Protein AF-A0A8S3JA94-F1 (afdb_monomer_lite)

Organism: NCBI:txid392030

Secondary structure (DSSP, 8-state):
-PPPSEEEE-SS--TTS-EEEEEE-TTSPBP-SSTTS--EESS-TTT-HHHHIIIIIHHHIIIIIS-S-HHHHHHHHHHSPPP---SS--PPPEEETTTEEE-TTS-EEE----EEEEEEEEEPPPPTTTTT-TT---EEEEEEEEEEEPTTSS-EEEEEEEEEE--TT---EEEEE-TTS-EEEEETTEEE-PPTT--EEE-SSEEEEE-SS-TTEEEEEETTS-EEEEE------SSS----EEEE-PPP-

Structure (mmCIF, N/CA/C/O backbone):
data_AF-A0A8S3JA94-F1
#
_entry.id   AF-A0A8S3JA94-F1
#
loop_
_atom_site.group_PDB
_atom_site.id
_atom_site.type_symbol
_atom_site.label_atom_id
_atom_site.label_alt_id
_atom_site.label_comp_id
_atom_site.label_asym_id
_atom_site.label_entity_id
_atom_site.label_seq_id
_atom_site.pdbx_PDB_ins_code
_atom_site.Cartn_x
_atom_site.Cartn_y
_atom_site.Cartn_z
_atom_site.occupancy
_atom_site.B_iso_or_equiv
_atom_site.auth_seq_id
_atom_site.auth_comp_id
_atom_site.auth_asym_id
_atom_site.auth_atom_id
_atom_site.pdbx_PDB_model_num
ATOM 1 N N . GLU A 1 1 ? 5.321 5.104 -31.363 1.00 65.75 1 GLU A N 1
ATOM 2 C CA . GLU A 1 1 ? 4.928 4.400 -30.124 1.00 65.75 1 GLU A CA 1
ATOM 3 C C . GLU A 1 1 ? 3.945 5.283 -29.371 1.00 65.75 1 GLU A C 1
ATOM 5 O O . GLU A 1 1 ? 3.935 6.480 -29.649 1.00 65.75 1 GLU A O 1
ATOM 10 N N . SER A 1 2 ? 3.094 4.725 -28.506 1.00 77.56 2 SER A N 1
ATOM 11 C CA . SER A 1 2 ? 2.223 5.545 -27.652 1.00 77.56 2 SER A CA 1
ATOM 12 C C . SER A 1 2 ? 3.085 6.395 -26.722 1.00 77.56 2 SER A C 1
ATOM 14 O O . SER A 1 2 ? 4.060 5.891 -26.171 1.00 77.56 2 SER A O 1
ATOM 16 N N . SER A 1 3 ? 2.750 7.672 -26.567 1.00 87.12 3 SER A N 1
ATOM 17 C CA . SER A 1 3 ? 3.441 8.571 -25.642 1.00 87.12 3 SER A CA 1
ATOM 18 C C . SER A 1 3 ? 2.750 8.543 -24.285 1.00 87.12 3 SER A C 1
ATOM 20 O O . SER A 1 3 ? 1.531 8.705 -24.218 1.00 87.12 3 SER A O 1
ATOM 22 N N . ALA A 1 4 ? 3.526 8.372 -23.217 1.00 91.75 4 ALA A N 1
ATOM 23 C CA . ALA A 1 4 ? 3.026 8.527 -21.859 1.00 91.75 4 ALA A CA 1
ATOM 24 C C . ALA A 1 4 ? 2.649 9.986 -21.585 1.00 91.75 4 ALA A C 1
ATOM 26 O O . ALA A 1 4 ? 3.397 10.902 -21.934 1.00 91.75 4 ALA A O 1
ATOM 27 N N . VAL A 1 5 ? 1.503 10.188 -20.939 1.00 93.56 5 VAL A N 1
ATOM 28 C CA . VAL A 1 5 ? 1.101 11.485 -20.376 1.00 93.56 5 VAL A CA 1
ATOM 29 C C . VAL A 1 5 ? 1.359 11.508 -18.874 1.00 93.56 5 VAL A C 1
ATOM 31 O O . VAL A 1 5 ? 1.752 12.540 -18.333 1.00 93.56 5 VAL A O 1
ATOM 34 N N . GLU A 1 6 ? 1.181 10.366 -18.213 1.00 91.56 6 GLU A N 1
ATOM 35 C CA . GLU A 1 6 ? 1.350 10.237 -16.773 1.00 91.56 6 GLU A CA 1
ATOM 36 C C . GLU A 1 6 ? 1.984 8.891 -16.424 1.00 91.56 6 GLU A C 1
ATOM 38 O O . GLU A 1 6 ? 1.614 7.857 -16.982 1.00 91.56 6 GLU A O 1
ATOM 43 N N . CYS A 1 7 ? 2.944 8.907 -15.501 1.00 89.44 7 CYS A N 1
ATOM 44 C CA . CYS A 1 7 ? 3.639 7.718 -15.026 1.00 89.44 7 CYS A CA 1
ATOM 45 C C . CYS A 1 7 ? 3.628 7.685 -13.500 1.00 89.44 7 CYS A C 1
ATOM 47 O O . CYS A 1 7 ? 3.802 8.708 -12.835 1.00 89.44 7 CYS A O 1
ATOM 49 N N . TYR A 1 8 ? 3.430 6.490 -12.954 1.00 86.81 8 TYR A N 1
ATOM 50 C CA . TYR A 1 8 ? 3.336 6.251 -11.524 1.00 86.81 8 TYR A CA 1
ATOM 51 C C . TYR A 1 8 ? 4.320 5.175 -11.101 1.00 86.81 8 TYR A C 1
ATOM 53 O O . TYR A 1 8 ? 4.379 4.097 -11.690 1.00 86.81 8 TYR A O 1
ATOM 61 N N . LEU A 1 9 ? 5.041 5.460 -10.023 1.00 84.06 9 LEU A N 1
ATOM 62 C CA . LEU A 1 9 ? 6.008 4.551 -9.428 1.00 84.06 9 LEU A CA 1
ATOM 63 C C . LEU A 1 9 ? 5.336 3.736 -8.323 1.00 84.06 9 LEU A C 1
ATOM 65 O O . LEU A 1 9 ? 4.524 4.245 -7.543 1.00 84.06 9 LEU A O 1
ATOM 69 N N . SER A 1 10 ? 5.697 2.464 -8.226 1.00 78.00 10 SER A N 1
ATOM 70 C CA . SER A 1 10 ? 5.240 1.573 -7.168 1.00 78.00 10 SER A CA 1
ATOM 71 C C . SER A 1 10 ? 5.628 2.128 -5.795 1.00 78.00 10 SER A C 1
ATOM 73 O O . SER A 1 10 ? 6.807 2.391 -5.539 1.00 78.00 10 SER A O 1
ATOM 75 N N . LYS A 1 11 ? 4.657 2.246 -4.882 1.00 70.31 11 LYS A N 1
ATOM 76 C CA . LYS A 1 11 ? 4.926 2.653 -3.493 1.00 70.31 11 LYS A CA 1
ATOM 77 C C . LYS A 1 11 ? 5.713 1.590 -2.715 1.00 70.31 11 LYS A C 1
ATOM 79 O O . LYS A 1 11 ? 6.626 1.922 -1.962 1.00 70.31 11 LYS A O 1
ATOM 84 N N . SER A 1 12 ? 5.372 0.318 -2.905 1.00 65.88 12 SER A N 1
ATOM 85 C CA . SER A 1 12 ? 6.026 -0.839 -2.284 1.00 65.88 12 SER A CA 1
ATOM 86 C C . SER A 1 12 ? 7.030 -1.487 -3.238 1.00 65.88 12 SER A C 1
ATOM 88 O O . SER A 1 12 ? 6.749 -1.611 -4.429 1.00 65.88 12 SER A O 1
ATOM 90 N N . SER A 1 13 ? 8.163 -1.957 -2.715 1.00 72.31 13 SER A N 1
ATOM 91 C CA . SER A 1 13 ? 9.058 -2.865 -3.441 1.00 72.31 13 SER A CA 1
ATOM 92 C C . SER A 1 13 ? 8.744 -4.312 -3.128 1.00 72.31 13 SER A C 1
ATOM 94 O O . SER A 1 13 ? 8.367 -4.588 -2.000 1.00 72.31 13 SER A O 1
ATOM 96 N N . ASN A 1 14 ? 9.052 -5.237 -4.034 1.00 68.62 14 ASN A N 1
ATOM 97 C CA . ASN A 1 14 ? 9.089 -6.661 -3.700 1.00 68.62 14 ASN A CA 1
ATOM 98 C C . ASN A 1 14 ? 10.178 -6.989 -2.647 1.00 68.62 14 ASN A C 1
ATOM 100 O O . ASN A 1 14 ? 10.955 -6.128 -2.226 1.00 68.62 14 ASN A O 1
ATOM 104 N N . ILE A 1 15 ? 10.275 -8.266 -2.263 1.00 62.69 15 ILE A N 1
ATOM 105 C CA . ILE A 1 15 ? 11.252 -8.772 -1.277 1.00 62.69 15 ILE A CA 1
ATOM 106 C C . ILE A 1 15 ? 12.728 -8.544 -1.657 1.00 62.69 15 ILE A C 1
ATOM 108 O O . ILE A 1 15 ? 13.606 -8.687 -0.814 1.00 62.69 15 ILE A O 1
ATOM 112 N N . TYR A 1 16 ? 13.017 -8.201 -2.914 1.00 76.12 16 TYR A N 1
ATOM 113 C CA . TYR A 1 16 ? 14.362 -7.902 -3.411 1.00 76.12 16 TYR A CA 1
ATOM 114 C C . TYR A 1 16 ? 14.635 -6.394 -3.518 1.00 76.12 16 TYR A C 1
ATOM 116 O O . TYR A 1 16 ? 15.678 -5.999 -4.033 1.00 76.12 16 TYR A O 1
ATOM 124 N N . GLY A 1 17 ? 13.709 -5.544 -3.059 1.00 72.75 17 GLY A N 1
ATOM 125 C CA . GLY A 1 17 ? 13.827 -4.088 -3.159 1.00 72.75 17 GLY A CA 1
ATOM 126 C C . GLY A 1 17 ? 13.438 -3.511 -4.526 1.00 72.75 17 GLY A C 1
ATOM 127 O O . GLY A 1 17 ? 13.523 -2.294 -4.704 1.00 72.75 17 GLY A O 1
ATOM 128 N N . ALA A 1 18 ? 12.957 -4.353 -5.447 1.00 82.94 18 ALA A N 1
ATOM 129 C CA . ALA A 1 18 ? 12.568 -3.969 -6.800 1.00 82.94 18 ALA A CA 1
ATOM 130 C C . ALA A 1 18 ? 11.197 -3.285 -6.836 1.00 82.94 18 ALA A C 1
ATOM 132 O O . ALA A 1 18 ? 10.265 -3.720 -6.154 1.00 82.94 18 ALA A O 1
ATOM 133 N N . GLY A 1 19 ? 11.095 -2.222 -7.630 1.00 84.75 19 GLY A N 1
ATOM 134 C CA . GLY A 1 19 ? 9.878 -1.453 -7.872 1.00 84.75 19 GLY A CA 1
ATOM 135 C C . GLY A 1 19 ? 9.322 -1.684 -9.276 1.00 84.75 19 GLY A C 1
ATOM 136 O O . GLY A 1 19 ? 9.719 -2.609 -9.980 1.00 84.75 19 GLY A O 1
ATOM 137 N N . ALA A 1 20 ? 8.377 -0.846 -9.679 1.00 86.94 20 ALA A N 1
ATOM 138 C CA . ALA A 1 20 ? 7.893 -0.778 -11.050 1.00 86.94 20 ALA A CA 1
ATOM 139 C C . ALA A 1 20 ? 7.342 0.614 -11.360 1.00 86.94 20 ALA A C 1
ATOM 141 O O . ALA A 1 20 ? 6.774 1.271 -10.485 1.00 86.94 20 ALA A O 1
ATOM 142 N N . GLU A 1 21 ? 7.436 1.008 -12.620 1.00 89.31 21 GLU A N 1
ATOM 143 C CA . GLU A 1 21 ? 6.775 2.166 -13.194 1.00 89.31 21 GLU A CA 1
ATOM 144 C C . GLU A 1 21 ? 5.631 1.719 -14.114 1.00 89.31 21 GLU A C 1
ATOM 146 O O . GLU A 1 21 ? 5.776 0.828 -14.953 1.00 89.31 21 GLU A O 1
ATOM 151 N N . CYS A 1 22 ? 4.475 2.360 -13.969 1.00 89.56 22 CYS A N 1
ATOM 152 C CA . CYS A 1 22 ? 3.324 2.185 -14.847 1.00 89.56 22 CYS A CA 1
ATOM 153 C C . CYS A 1 22 ? 3.007 3.518 -15.522 1.00 89.56 22 CYS A C 1
ATOM 155 O O . CYS A 1 22 ? 2.690 4.488 -14.835 1.00 89.56 22 CYS A O 1
ATOM 157 N N . CYS A 1 23 ? 3.043 3.547 -16.854 1.00 92.12 23 CYS A N 1
ATOM 158 C CA . CYS A 1 23 ? 2.745 4.737 -17.647 1.00 92.12 23 CYS A CA 1
ATOM 159 C C . CYS A 1 23 ? 1.437 4.584 -18.419 1.00 92.12 23 CYS A C 1
ATOM 161 O O . CYS A 1 23 ? 1.142 3.514 -18.961 1.00 92.12 23 CYS A O 1
ATOM 163 N N . TYR A 1 24 ? 0.680 5.672 -18.486 1.00 91.88 24 TYR A N 1
ATOM 164 C CA . TYR A 1 24 ? -0.636 5.740 -19.099 1.00 91.88 24 TYR A CA 1
ATOM 165 C C . TYR A 1 24 ? -0.638 6.752 -20.243 1.00 91.88 24 TYR A C 1
ATOM 167 O O . TYR A 1 24 ? 0.014 7.802 -20.177 1.00 91.88 24 TYR A O 1
ATOM 175 N N . ASP A 1 25 ? -1.347 6.414 -21.316 1.00 92.50 25 ASP A N 1
ATOM 176 C CA . ASP A 1 25 ? -1.545 7.317 -22.444 1.00 92.50 25 ASP A CA 1
ATOM 177 C C . ASP A 1 25 ? -2.629 8.371 -22.154 1.00 92.50 25 ASP A C 1
ATOM 179 O O . ASP A 1 25 ? -3.202 8.442 -21.067 1.00 92.50 25 ASP A O 1
ATOM 183 N N . PHE A 1 26 ? -2.906 9.225 -23.140 1.00 93.75 26 PHE A N 1
ATOM 184 C CA . PHE A 1 26 ? -3.886 10.306 -23.012 1.00 93.75 26 PHE A CA 1
ATOM 185 C C . PHE A 1 26 ? -5.337 9.819 -22.830 1.00 93.75 26 PHE A C 1
ATOM 187 O O . PHE A 1 26 ? -6.184 10.609 -22.417 1.00 93.75 26 PHE A O 1
ATOM 194 N N . GLU A 1 27 ? -5.634 8.552 -23.142 1.00 90.69 27 GLU A N 1
ATOM 195 C CA . GLU A 1 27 ? -6.940 7.924 -22.903 1.00 90.69 27 GLU A CA 1
ATOM 196 C C . GLU A 1 27 ? -7.011 7.273 -21.511 1.00 90.69 27 GLU A C 1
ATOM 198 O O . GLU A 1 27 ? -8.041 6.703 -21.146 1.00 90.69 27 GLU A O 1
ATOM 203 N N . GLY A 1 28 ? -5.931 7.357 -20.723 1.00 85.50 28 GLY A N 1
ATOM 204 C CA . GLY A 1 28 ? -5.807 6.703 -19.425 1.00 85.50 28 GLY A CA 1
ATOM 205 C C . GLY A 1 28 ? -5.569 5.196 -19.533 1.00 85.50 28 GLY A C 1
ATOM 206 O O . GLY A 1 28 ? -5.799 4.475 -18.561 1.00 85.50 28 GLY A O 1
ATOM 207 N N . GLN A 1 29 ? -5.134 4.690 -20.692 1.00 88.44 29 GLN A N 1
ATOM 208 C CA . GLN A 1 29 ? -4.841 3.270 -20.877 1.00 88.44 29 GLN A CA 1
ATOM 209 C C . GLN A 1 29 ? -3.392 2.955 -20.518 1.00 88.44 29 GLN A C 1
ATOM 211 O O . GLN A 1 29 ? -2.473 3.708 -20.839 1.00 88.44 29 GLN A O 1
ATOM 216 N N . LEU A 1 30 ? -3.183 1.808 -19.865 1.00 89.88 30 LEU A N 1
ATOM 217 C CA . LEU A 1 30 ? -1.848 1.330 -19.520 1.00 89.88 30 LEU A CA 1
ATOM 218 C C . LEU A 1 30 ? -1.054 1.017 -20.794 1.00 89.88 30 LEU A C 1
ATOM 220 O O . LEU A 1 30 ? -1.429 0.143 -21.582 1.00 89.88 30 LEU A O 1
ATOM 224 N N . ILE A 1 31 ? 0.092 1.673 -20.958 1.00 91.88 31 ILE A N 1
ATOM 225 C CA . ILE A 1 31 ? 1.009 1.408 -22.063 1.00 91.88 31 ILE A CA 1
ATOM 226 C C . ILE A 1 31 ? 1.837 0.173 -21.699 1.00 91.88 31 ILE A C 1
ATOM 228 O O . ILE A 1 31 ? 2.580 0.167 -20.724 1.00 91.88 31 ILE A O 1
ATOM 232 N N . THR A 1 32 ? 1.718 -0.892 -22.492 1.00 90.69 32 THR A N 1
ATOM 233 C CA . THR A 1 32 ? 2.310 -2.208 -22.170 1.00 90.69 32 THR A CA 1
ATOM 234 C C . THR A 1 32 ? 3.514 -2.586 -23.034 1.00 90.69 32 THR A C 1
ATOM 236 O O . THR A 1 32 ? 4.020 -3.709 -22.926 1.00 90.69 32 THR A O 1
ATOM 239 N N . ARG A 1 33 ? 3.932 -1.705 -23.955 1.00 89.12 33 ARG A N 1
ATOM 240 C CA . ARG A 1 33 ? 5.026 -1.925 -24.915 1.00 89.12 33 ARG A CA 1
ATOM 241 C C . ARG A 1 33 ? 5.622 -0.599 -25.388 1.00 89.12 33 ARG A C 1
ATOM 243 O O . ARG A 1 33 ? 4.906 0.394 -25.494 1.00 89.12 33 ARG A O 1
ATOM 250 N N . GLY A 1 34 ? 6.871 -0.665 -25.839 1.00 88.31 34 GLY A N 1
ATOM 251 C CA . GLY A 1 34 ? 7.590 0.464 -26.431 1.00 88.31 34 GLY A CA 1
ATOM 252 C C . GLY A 1 34 ? 8.272 1.336 -25.381 1.00 88.31 34 GLY A C 1
ATOM 253 O O . GLY A 1 34 ? 8.230 1.049 -24.194 1.00 88.31 34 GLY A O 1
ATOM 254 N N . THR A 1 35 ? 8.907 2.414 -25.813 1.00 89.44 35 THR A N 1
ATOM 255 C CA . THR A 1 35 ? 9.600 3.366 -24.925 1.00 89.44 35 THR A CA 1
ATOM 256 C C . THR A 1 35 ? 8.650 4.267 -24.137 1.00 89.44 35 THR A C 1
ATOM 258 O O . THR A 1 35 ? 9.022 4.836 -23.124 1.00 89.44 35 THR A O 1
ATOM 261 N N . GLY A 1 36 ? 7.386 4.373 -24.548 1.00 89.38 36 GLY A N 1
ATOM 262 C CA . GLY A 1 36 ? 6.371 5.081 -23.764 1.00 89.38 36 GLY A CA 1
ATOM 263 C C . GLY A 1 36 ? 5.798 4.283 -22.591 1.00 89.38 36 GLY A C 1
ATOM 264 O O . GLY A 1 36 ? 5.005 4.831 -21.835 1.00 89.38 36 GLY A O 1
ATOM 265 N N . SER A 1 37 ? 6.125 2.998 -22.443 1.00 91.44 37 SER A N 1
ATOM 266 C CA . SER A 1 37 ? 5.698 2.227 -21.272 1.00 91.44 37 SER A CA 1
ATOM 267 C C . SER A 1 37 ? 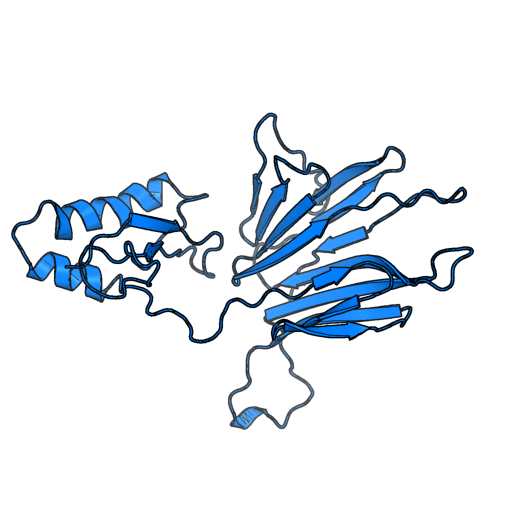6.695 2.349 -20.129 1.00 91.44 37 SER A C 1
ATOM 269 O O . SER A 1 37 ? 7.896 2.394 -20.377 1.00 91.44 37 SER A O 1
ATOM 271 N N . GLY A 1 38 ? 6.196 2.301 -18.895 1.00 90.50 38 GLY A N 1
ATOM 272 C CA . GLY A 1 38 ? 7.049 2.141 -17.719 1.00 90.50 38 GLY A CA 1
ATOM 273 C C . GLY A 1 38 ? 7.674 0.743 -17.647 1.00 90.50 38 GLY A C 1
ATOM 274 O O . GLY A 1 38 ? 7.316 -0.155 -18.421 1.00 90.50 38 GLY A O 1
ATOM 275 N N . THR A 1 39 ? 8.602 0.555 -16.712 1.00 91.44 39 THR A N 1
ATOM 276 C CA . THR A 1 39 ? 9.423 -0.656 -16.589 1.00 91.44 39 THR A CA 1
ATOM 277 C C . THR A 1 39 ? 9.414 -1.252 -15.188 1.00 91.44 39 THR A C 1
ATOM 279 O O . THR A 1 39 ? 9.110 -0.581 -14.207 1.00 91.44 39 THR A O 1
ATOM 282 N N . ASP A 1 40 ? 9.742 -2.539 -15.075 1.00 90.12 40 ASP A N 1
ATOM 283 C CA . ASP A 1 40 ? 10.121 -3.116 -13.783 1.00 90.12 40 ASP A CA 1
ATOM 284 C C . ASP A 1 40 ? 11.474 -2.548 -13.346 1.00 90.12 40 ASP A C 1
ATOM 286 O O . ASP A 1 40 ? 12.457 -2.732 -14.055 1.00 90.12 40 ASP A O 1
ATOM 290 N N . ASP A 1 41 ? 11.538 -1.926 -12.171 1.00 89.62 41 ASP A N 1
ATOM 291 C CA . ASP A 1 41 ? 12.742 -1.267 -11.660 1.00 89.62 41 ASP A CA 1
ATOM 292 C C . ASP A 1 41 ? 13.461 -2.166 -10.652 1.00 89.62 41 ASP A C 1
ATOM 294 O O . ASP A 1 41 ? 12.846 -2.827 -9.811 1.00 89.62 41 ASP A O 1
ATOM 298 N N . ARG A 1 42 ? 14.792 -2.171 -10.679 1.00 89.00 42 ARG A N 1
ATOM 299 C CA . ARG A 1 42 ? 15.631 -2.894 -9.722 1.00 89.00 42 ARG A CA 1
ATOM 300 C C . ARG A 1 42 ? 15.543 -2.304 -8.322 1.00 89.00 42 ARG A C 1
ATOM 302 O O . ARG A 1 42 ? 15.621 -3.065 -7.356 1.00 89.00 42 ARG A O 1
ATOM 309 N N . TYR A 1 43 ? 15.404 -0.989 -8.206 1.00 85.69 43 TYR A N 1
ATOM 310 C CA . TYR A 1 43 ? 15.333 -0.305 -6.922 1.00 85.69 43 TYR A CA 1
ATOM 311 C C . TYR A 1 43 ? 14.089 0.557 -6.825 1.00 85.69 43 TYR A C 1
ATOM 313 O O . TYR A 1 43 ? 13.771 1.321 -7.726 1.00 85.69 43 TYR A O 1
ATOM 321 N N . ARG A 1 44 ? 13.391 0.501 -5.688 1.00 83.94 44 ARG A N 1
ATOM 322 C CA . ARG A 1 44 ? 12.284 1.432 -5.458 1.00 83.94 44 ARG A CA 1
ATOM 323 C C . ARG A 1 44 ? 12.781 2.888 -5.345 1.00 83.94 44 ARG A C 1
ATOM 325 O O . ARG A 1 44 ? 13.639 3.177 -4.505 1.00 83.94 44 ARG A O 1
ATOM 332 N N . PRO A 1 45 ? 12.176 3.835 -6.076 1.00 76.19 45 PRO A N 1
ATOM 333 C CA . PRO A 1 45 ? 12.645 5.221 -6.133 1.00 76.19 45 PRO A CA 1
ATOM 334 C C . PRO A 1 45 ? 12.479 5.975 -4.807 1.00 76.19 45 PRO A C 1
ATOM 336 O O . PRO A 1 45 ? 13.307 6.813 -4.469 1.00 76.19 45 PRO A O 1
ATOM 339 N N . ILE A 1 46 ? 11.444 5.657 -4.018 1.00 73.12 46 ILE A N 1
ATOM 340 C CA . ILE A 1 46 ? 11.093 6.440 -2.819 1.00 73.12 46 ILE A CA 1
ATOM 341 C C . ILE A 1 46 ? 12.181 6.391 -1.727 1.00 73.12 46 ILE A C 1
ATOM 343 O O . ILE A 1 46 ? 12.430 7.408 -1.090 1.00 73.12 46 ILE A O 1
ATOM 347 N N . ALA A 1 47 ? 12.838 5.247 -1.497 1.00 69.88 47 ALA A N 1
ATOM 348 C CA . ALA A 1 47 ? 13.918 5.162 -0.496 1.00 69.88 47 ALA A CA 1
ATOM 349 C C . ALA A 1 47 ? 15.317 5.002 -1.086 1.00 69.88 47 ALA A C 1
ATOM 351 O O . ALA A 1 47 ? 16.294 5.246 -0.385 1.00 69.88 47 ALA A O 1
ATOM 352 N N . LEU A 1 48 ? 15.430 4.571 -2.343 1.00 80.19 48 LEU A N 1
ATOM 353 C CA . LEU A 1 48 ? 16.706 4.279 -2.992 1.00 80.19 48 LEU A CA 1
ATOM 354 C C . LEU A 1 48 ? 16.859 5.127 -4.258 1.00 80.19 48 LEU A C 1
ATOM 356 O O . LEU A 1 48 ? 17.220 4.619 -5.312 1.00 80.19 48 LEU A O 1
ATOM 360 N N . ALA A 1 49 ? 16.566 6.428 -4.156 1.00 84.12 49 ALA A N 1
ATOM 361 C CA . ALA A 1 49 ? 16.534 7.350 -5.295 1.00 84.12 49 ALA A CA 1
ATOM 362 C C . ALA A 1 49 ? 17.855 7.396 -6.082 1.00 84.12 49 ALA A C 1
ATOM 364 O O . ALA A 1 49 ? 17.848 7.479 -7.306 1.00 84.12 49 ALA A O 1
ATOM 365 N N . VAL A 1 50 ? 18.999 7.318 -5.391 1.00 87.88 50 VAL A N 1
ATOM 366 C CA . VAL A 1 50 ? 20.318 7.326 -6.044 1.00 87.88 50 VAL A CA 1
ATOM 367 C C . VAL A 1 50 ? 20.532 6.039 -6.838 1.00 87.88 50 VAL A C 1
ATOM 369 O O . VAL A 1 50 ? 20.933 6.098 -7.996 1.00 87.88 50 VAL A O 1
ATOM 372 N N . GLN A 1 51 ? 20.244 4.883 -6.239 1.00 91.06 51 GLN A N 1
ATOM 373 C CA . GLN A 1 51 ? 20.366 3.594 -6.914 1.00 91.06 51 GLN A CA 1
ATOM 374 C C . GLN A 1 51 ? 19.374 3.488 -8.076 1.00 91.06 51 GLN A C 1
ATOM 376 O O . GLN A 1 51 ? 19.773 3.125 -9.172 1.00 91.06 51 GLN A O 1
ATOM 381 N N . HIS A 1 52 ? 18.118 3.895 -7.880 1.00 90.38 52 HIS A N 1
ATOM 382 C CA . HIS A 1 52 ? 17.110 3.966 -8.945 1.00 90.38 52 HIS A CA 1
ATOM 383 C C . HIS A 1 52 ? 17.582 4.835 -10.118 1.00 90.38 52 HIS A C 1
ATOM 385 O O . HIS A 1 52 ? 17.475 4.441 -11.279 1.00 90.38 52 HIS A O 1
ATOM 391 N N . PHE A 1 53 ? 18.205 5.983 -9.842 1.00 92.06 53 PHE A N 1
ATOM 392 C CA . PHE A 1 53 ? 18.760 6.812 -10.907 1.00 92.06 53 PHE A CA 1
ATOM 393 C C . PHE A 1 53 ? 19.859 6.088 -11.702 1.00 92.06 53 PHE A C 1
ATOM 395 O O . PHE A 1 53 ? 19.823 6.094 -12.930 1.00 92.06 53 PHE A O 1
ATOM 402 N N . PHE A 1 54 ? 20.832 5.463 -11.032 1.00 94.62 54 PHE A N 1
ATOM 403 C CA . PHE A 1 54 ? 21.985 4.852 -11.706 1.00 94.62 54 PHE A CA 1
ATOM 404 C C . PHE A 1 54 ? 21.708 3.478 -12.328 1.00 94.62 54 PHE A C 1
ATOM 406 O O . PHE A 1 54 ? 22.301 3.166 -13.359 1.00 94.62 54 PHE A O 1
ATOM 413 N N . ASP A 1 55 ? 20.842 2.667 -11.725 1.00 92.50 55 ASP A N 1
ATOM 414 C CA . ASP A 1 55 ? 20.590 1.281 -12.133 1.00 92.50 55 ASP A CA 1
ATOM 415 C C . ASP A 1 55 ? 19.305 1.104 -12.958 1.00 92.50 55 ASP A C 1
ATOM 417 O O . ASP A 1 55 ? 19.187 0.096 -13.660 1.00 92.50 55 ASP A O 1
ATOM 421 N N . ASP A 1 56 ?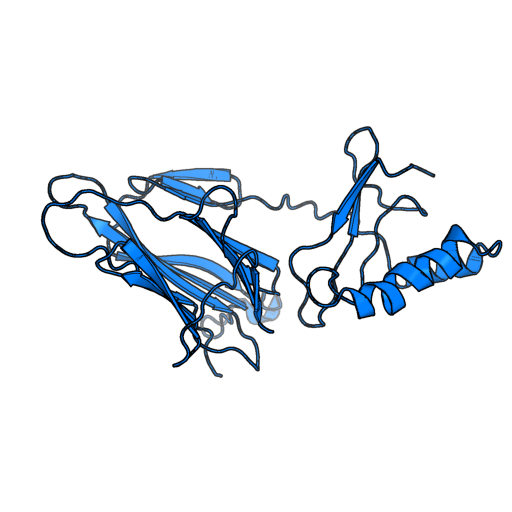 18.376 2.067 -12.917 1.00 92.31 56 ASP A N 1
ATOM 422 C CA . ASP A 1 56 ? 17.098 1.992 -13.638 1.00 92.31 56 ASP A CA 1
ATOM 423 C C . ASP A 1 56 ? 16.937 3.143 -14.644 1.00 92.31 56 ASP A C 1
ATOM 425 O O . ASP A 1 56 ? 16.846 2.896 -15.851 1.00 92.31 56 ASP A O 1
ATOM 429 N N . THR A 1 57 ? 17.022 4.400 -14.187 1.00 92.62 57 THR A N 1
ATOM 430 C CA . THR A 1 57 ? 16.783 5.587 -15.037 1.00 92.62 57 THR A CA 1
ATOM 431 C C . THR A 1 57 ? 17.895 5.813 -16.068 1.00 92.62 57 THR A C 1
ATOM 433 O O . THR A 1 57 ? 17.631 6.008 -17.255 1.00 92.62 57 THR A O 1
ATOM 436 N N . LEU A 1 58 ? 19.160 5.801 -15.642 1.00 94.50 58 LEU A N 1
ATOM 437 C CA . LEU A 1 58 ? 20.301 6.073 -16.516 1.00 94.50 58 LEU A CA 1
ATOM 438 C C . LEU A 1 58 ? 20.470 5.006 -17.616 1.00 94.50 58 LEU A C 1
ATOM 440 O O . LEU A 1 58 ? 20.653 5.399 -18.772 1.00 94.50 58 LEU A O 1
ATOM 444 N N . PRO A 1 59 ? 20.363 3.690 -17.335 1.00 93.75 59 PRO A N 1
ATOM 445 C CA . PRO A 1 59 ? 20.422 2.670 -18.376 1.00 93.75 59 PRO A CA 1
ATOM 446 C C . PRO A 1 59 ? 19.276 2.789 -19.382 1.00 93.75 59 PRO A C 1
ATOM 448 O O . PRO A 1 59 ? 19.522 2.640 -20.576 1.00 93.75 59 PRO A O 1
ATOM 451 N N . TYR A 1 60 ? 18.059 3.138 -18.943 1.00 93.31 60 TYR A N 1
ATOM 452 C CA . TYR A 1 60 ? 16.952 3.425 -19.859 1.00 93.31 60 TYR A CA 1
ATOM 453 C C . TYR A 1 60 ? 17.292 4.581 -20.809 1.00 93.31 60 TYR A C 1
ATOM 455 O O . TYR A 1 60 ? 17.204 4.440 -22.030 1.00 93.31 60 TYR A O 1
ATOM 463 N N . LEU A 1 61 ? 17.752 5.713 -20.264 1.00 93.38 61 LEU A N 1
ATOM 464 C CA . LEU A 1 61 ? 18.138 6.873 -21.068 1.00 93.38 61 LEU A CA 1
ATOM 465 C C . LEU A 1 61 ? 19.244 6.523 -22.072 1.00 93.38 61 LEU A C 1
ATOM 467 O O . LEU A 1 61 ? 19.157 6.875 -23.248 1.00 93.38 61 LEU A O 1
ATOM 471 N N . GLN A 1 62 ? 20.267 5.794 -21.630 1.00 93.81 62 GLN A N 1
ATOM 472 C CA . GLN A 1 62 ? 21.385 5.412 -22.483 1.00 93.81 62 GLN A CA 1
ATOM 473 C C . GLN A 1 62 ? 20.967 4.421 -23.576 1.00 93.81 62 GLN A C 1
ATOM 475 O O . GLN A 1 62 ? 21.325 4.620 -24.734 1.00 93.81 62 GLN A O 1
ATOM 480 N N . CYS A 1 63 ? 20.223 3.368 -23.234 1.00 93.12 63 CYS A N 1
ATOM 481 C CA . CYS A 1 63 ? 19.876 2.292 -24.161 1.00 93.12 63 CYS A CA 1
ATOM 482 C C . CYS A 1 63 ? 18.711 2.644 -25.092 1.00 93.12 63 CYS A C 1
ATOM 484 O O . CYS A 1 63 ? 18.729 2.207 -26.239 1.00 93.12 63 CYS A O 1
ATOM 486 N N . CYS A 1 64 ? 17.722 3.411 -24.624 1.00 91.94 64 CYS A N 1
ATOM 487 C CA . CYS A 1 64 ? 16.482 3.671 -25.360 1.00 91.94 64 CYS A CA 1
ATOM 488 C C . CYS A 1 64 ? 16.332 5.105 -25.876 1.00 91.94 64 CYS A C 1
ATOM 490 O O . CYS A 1 64 ? 15.753 5.286 -26.943 1.00 91.94 64 CYS A O 1
ATOM 492 N N . MET A 1 65 ? 16.842 6.117 -25.163 1.00 90.38 65 MET A N 1
ATOM 493 C CA . MET A 1 65 ? 16.622 7.523 -25.546 1.00 90.38 65 MET A CA 1
ATOM 494 C C . MET A 1 65 ? 17.785 8.129 -26.333 1.00 90.38 65 MET A C 1
ATOM 496 O O . MET A 1 65 ? 17.561 8.929 -27.239 1.00 90.38 65 MET A O 1
ATOM 500 N N . PHE A 1 66 ? 19.025 7.784 -25.980 1.00 90.88 66 PHE A N 1
ATOM 501 C CA . PHE A 1 66 ? 20.225 8.406 -26.556 1.00 90.88 66 PHE A CA 1
ATOM 502 C C . PHE A 1 66 ? 21.008 7.497 -27.503 1.00 90.88 66 PHE A C 1
ATOM 504 O O . PHE A 1 66 ? 21.833 7.987 -28.276 1.00 90.88 66 PHE A O 1
ATOM 511 N N . SER A 1 67 ? 20.770 6.188 -27.461 1.00 85.56 67 SER A N 1
ATOM 512 C CA . SER A 1 67 ? 21.365 5.251 -28.406 1.00 85.56 67 SER A CA 1
ATOM 513 C C . SER A 1 67 ? 20.550 5.196 -29.698 1.00 85.56 67 SER A C 1
ATOM 515 O O . SER A 1 67 ? 19.331 5.067 -29.671 1.00 85.56 67 SER A O 1
ATOM 517 N N . ASN A 1 68 ? 21.235 5.210 -30.844 1.00 83.56 68 ASN A N 1
ATOM 518 C CA . ASN A 1 68 ? 20.621 4.888 -32.138 1.00 83.56 68 ASN A CA 1
ATOM 519 C C . ASN A 1 68 ? 20.481 3.370 -32.364 1.00 83.56 68 ASN A C 1
ATOM 521 O O . ASN A 1 68 ? 19.982 2.945 -33.406 1.00 83.56 68 ASN A O 1
ATOM 525 N N . ASP A 1 69 ? 20.953 2.552 -31.422 1.00 87.19 69 ASP A N 1
ATOM 526 C CA . ASP A 1 69 ? 20.902 1.098 -31.498 1.00 87.19 69 ASP A CA 1
ATOM 527 C C . ASP A 1 69 ? 19.607 0.559 -30.880 1.00 87.19 69 ASP A C 1
ATOM 529 O O . ASP A 1 69 ? 19.453 0.472 -29.659 1.00 87.19 69 ASP A O 1
ATOM 533 N N . THR A 1 70 ? 18.678 0.173 -31.754 1.00 86.25 70 THR A N 1
ATOM 534 C CA . THR A 1 70 ? 17.383 -0.394 -31.372 1.00 86.25 70 THR A CA 1
ATOM 535 C C . THR A 1 70 ? 17.522 -1.737 -30.644 1.00 86.25 70 THR A C 1
ATOM 537 O O . THR A 1 70 ? 16.646 -2.079 -29.851 1.00 86.25 70 THR A O 1
ATOM 540 N N . GLU A 1 71 ? 18.608 -2.488 -30.857 1.00 91.50 71 GLU A N 1
ATOM 541 C CA . GLU A 1 71 ? 18.841 -3.779 -30.198 1.00 91.50 71 GLU A CA 1
ATOM 542 C C . GLU A 1 71 ? 19.112 -3.593 -28.701 1.00 91.50 71 GLU A C 1
ATOM 544 O O . GLU A 1 71 ? 18.556 -4.315 -27.875 1.00 91.50 71 GLU A O 1
ATOM 549 N N . ASN A 1 72 ? 19.869 -2.558 -28.326 1.00 91.94 72 ASN A N 1
ATOM 550 C CA . ASN A 1 72 ? 20.122 -2.236 -26.919 1.00 91.94 72 ASN A CA 1
ATOM 551 C C . ASN A 1 72 ? 18.839 -1.868 -26.168 1.00 91.94 72 ASN A C 1
ATOM 553 O O . ASN A 1 72 ? 18.643 -2.311 -25.036 1.00 91.94 72 ASN A O 1
ATOM 557 N N . CYS A 1 73 ? 17.942 -1.103 -26.795 1.00 91.81 73 CYS A N 1
ATOM 558 C CA . CYS A 1 73 ? 16.653 -0.806 -26.178 1.00 91.81 73 CYS A CA 1
ATOM 559 C C . CYS A 1 73 ? 15.770 -2.058 -26.065 1.00 91.81 73 CYS A C 1
ATOM 561 O O . CYS A 1 73 ? 15.127 -2.274 -25.039 1.00 91.81 73 CYS A O 1
ATOM 563 N N . GLN A 1 74 ? 15.777 -2.929 -27.080 1.00 91.94 74 GLN A N 1
ATOM 564 C CA . GLN A 1 74 ? 15.064 -4.209 -27.019 1.00 91.94 74 GLN A CA 1
ATOM 565 C C . GLN A 1 74 ? 15.602 -5.113 -25.905 1.00 91.94 74 GLN A C 1
ATOM 567 O O . GLN A 1 74 ? 14.811 -5.725 -25.191 1.00 91.94 74 GLN A O 1
ATOM 572 N N . LEU A 1 75 ? 16.923 -5.168 -25.719 1.00 92.69 75 LEU A N 1
ATOM 573 C CA . LEU A 1 75 ? 17.558 -5.897 -24.622 1.00 92.69 75 LEU A CA 1
ATOM 574 C C . LEU A 1 75 ? 17.172 -5.310 -23.264 1.00 92.69 75 LEU A C 1
ATOM 576 O O . LEU A 1 75 ? 16.800 -6.064 -22.366 1.00 92.69 75 LEU A O 1
ATOM 580 N N . TYR A 1 76 ? 17.197 -3.983 -23.118 1.00 92.88 76 TYR A N 1
ATOM 581 C CA . TYR A 1 76 ? 16.742 -3.322 -21.895 1.00 92.88 76 TYR A CA 1
ATOM 582 C C . TYR A 1 76 ? 15.291 -3.708 -21.572 1.00 92.88 76 TYR A C 1
ATOM 584 O O . TYR A 1 76 ? 15.027 -4.274 -20.514 1.00 92.88 76 TYR A O 1
ATOM 592 N N . MET A 1 77 ? 14.376 -3.534 -22.530 1.00 91.25 77 MET A N 1
ATOM 593 C CA . MET A 1 77 ? 12.955 -3.881 -22.387 1.00 91.25 77 MET A CA 1
ATOM 594 C C . MET A 1 77 ? 12.702 -5.384 -22.210 1.00 91.25 77 MET A C 1
ATOM 596 O O . MET A 1 77 ? 11.652 -5.782 -21.715 1.00 91.25 77 MET A O 1
ATOM 600 N N . HIS A 1 78 ? 13.639 -6.248 -22.603 1.00 91.44 78 HIS A N 1
ATOM 601 C CA . HIS A 1 78 ? 13.553 -7.682 -22.341 1.00 91.44 78 HIS A CA 1
ATOM 602 C C . HIS A 1 78 ? 13.836 -8.013 -20.868 1.00 91.44 78 HIS A C 1
ATOM 604 O O . HIS A 1 78 ? 13.122 -8.820 -20.275 1.00 91.44 78 HIS A O 1
ATOM 610 N N . TYR A 1 79 ? 14.853 -7.382 -20.272 1.00 91.19 79 TYR A N 1
ATOM 611 C CA . TYR A 1 79 ? 15.239 -7.596 -18.869 1.00 91.19 79 TYR A CA 1
ATOM 612 C C . TYR A 1 79 ? 14.481 -6.711 -17.869 1.00 91.19 79 TYR A C 1
ATOM 614 O O . TYR A 1 79 ? 14.532 -6.963 -16.661 1.00 91.19 79 TYR A O 1
ATOM 622 N N . ARG A 1 80 ? 13.811 -5.666 -18.359 1.00 91.62 80 ARG A N 1
ATOM 623 C CA . ARG A 1 80 ? 13.005 -4.700 -17.601 1.00 91.62 80 ARG A CA 1
ATOM 624 C C . ARG A 1 80 ? 11.636 -4.542 -18.280 1.00 91.62 80 ARG A C 1
ATOM 626 O O . ARG A 1 80 ? 11.314 -3.467 -18.783 1.00 91.62 80 ARG A O 1
ATOM 633 N N . PRO A 1 81 ? 10.857 -5.631 -18.403 1.00 90.19 81 PRO A N 1
ATOM 634 C CA . PRO A 1 81 ? 9.651 -5.623 -19.211 1.00 90.19 81 PRO A CA 1
ATOM 635 C C . PRO A 1 81 ? 8.586 -4.681 -18.640 1.00 90.19 81 PRO A C 1
ATOM 637 O O . PRO A 1 81 ? 8.444 -4.574 -17.421 1.00 90.19 81 PRO A O 1
ATOM 640 N N . PRO A 1 82 ? 7.771 -4.062 -19.507 1.00 88.69 82 PRO A N 1
ATOM 641 C CA . PRO A 1 82 ? 6.610 -3.317 -19.061 1.00 88.69 82 PRO A CA 1
ATOM 642 C C . PRO A 1 82 ? 5.583 -4.213 -18.381 1.00 88.69 82 PRO A C 1
ATOM 644 O O . PRO A 1 82 ? 5.276 -5.322 -18.846 1.00 88.69 82 PRO A O 1
ATOM 647 N N . ARG A 1 83 ? 4.972 -3.693 -17.317 1.00 83.88 83 ARG A N 1
ATOM 648 C CA . ARG A 1 83 ? 3.836 -4.339 -16.658 1.00 83.88 83 ARG A CA 1
ATOM 649 C C . ARG A 1 83 ? 2.650 -4.378 -17.617 1.00 83.88 83 ARG A C 1
ATOM 651 O O . ARG A 1 83 ? 2.274 -3.376 -18.215 1.00 83.88 83 ARG A O 1
ATOM 658 N N . ARG A 1 84 ? 2.008 -5.540 -17.732 1.00 77.19 84 ARG A N 1
ATOM 659 C CA . ARG A 1 84 ? 0.811 -5.727 -18.577 1.00 77.19 84 ARG A CA 1
ATOM 660 C C . ARG A 1 84 ? -0.507 -5.546 -17.821 1.00 77.19 84 ARG A C 1
ATOM 662 O O . ARG A 1 84 ? -1.551 -5.951 -18.319 1.00 77.19 84 ARG A O 1
ATOM 669 N N . GLY A 1 85 ? -0.438 -4.943 -16.633 1.00 64.88 85 GLY A N 1
ATOM 670 C CA . GLY A 1 85 ? -1.527 -4.930 -15.663 1.00 64.88 85 GLY A CA 1
ATOM 671 C C . GLY A 1 85 ? -1.773 -6.322 -15.075 1.00 64.88 85 GLY A C 1
ATOM 672 O O . GLY A 1 85 ? -1.372 -7.341 -15.638 1.00 64.88 85 GLY A O 1
ATOM 673 N N . SER A 1 86 ? -2.417 -6.367 -13.913 1.00 60.22 86 SER A N 1
ATOM 674 C CA . SER A 1 86 ? -3.129 -7.566 -13.472 1.00 60.22 86 SER A CA 1
ATOM 675 C C . SER A 1 86 ? -4.605 -7.352 -13.788 1.00 60.22 86 SER A C 1
ATOM 677 O O . SER A 1 86 ? -5.114 -6.252 -13.590 1.00 60.22 86 SER A O 1
ATOM 679 N N . ASN A 1 87 ? -5.306 -8.391 -14.247 1.00 47.69 87 ASN A N 1
ATOM 680 C CA . ASN A 1 87 ? -6.763 -8.335 -14.430 1.00 47.69 87 ASN A CA 1
ATOM 681 C C . ASN A 1 87 ? -7.509 -8.209 -13.092 1.00 47.69 87 ASN A C 1
ATOM 683 O O . ASN A 1 87 ? -8.715 -7.987 -13.074 1.00 47.69 87 ASN A O 1
ATOM 687 N N . THR A 1 88 ? -6.804 -8.371 -11.974 1.00 49.00 88 THR A N 1
ATOM 688 C CA . THR A 1 88 ? -7.305 -7.990 -10.663 1.00 49.00 88 THR A CA 1
ATOM 689 C C . THR A 1 88 ? -7.089 -6.492 -10.516 1.00 49.00 88 THR A C 1
ATOM 691 O O . THR A 1 88 ? -5.953 -6.045 -10.320 1.00 49.00 88 THR A O 1
ATOM 694 N N . MET A 1 89 ? -8.166 -5.711 -10.605 1.00 47.28 89 MET A N 1
ATOM 695 C CA . MET A 1 89 ? -8.140 -4.371 -10.030 1.00 47.28 89 MET A CA 1
ATOM 696 C C . MET A 1 89 ? -7.610 -4.508 -8.596 1.00 47.28 89 MET A C 1
ATOM 698 O O . MET A 1 89 ? -7.930 -5.469 -7.896 1.00 47.28 89 MET A O 1
ATOM 702 N N . GLY A 1 90 ? -6.714 -3.610 -8.186 1.00 55.28 90 GLY A N 1
ATOM 703 C CA . GLY A 1 90 ? -6.360 -3.488 -6.777 1.00 55.28 90 GLY A CA 1
ATOM 704 C C . GLY A 1 90 ? -7.604 -2.987 -6.071 1.00 55.28 90 GLY A C 1
ATOM 705 O O . GLY A 1 90 ? -7.828 -1.783 -6.004 1.00 55.28 90 GLY A O 1
ATOM 706 N N . GLU A 1 91 ? -8.486 -3.899 -5.693 1.00 67.50 91 GLU A N 1
ATOM 707 C CA . GLU A 1 91 ? -9.759 -3.511 -5.135 1.00 67.50 91 GLU A CA 1
ATOM 708 C C . GLU A 1 91 ? -9.584 -3.258 -3.634 1.00 67.50 91 GLU A C 1
ATOM 710 O O . GLU A 1 91 ? -9.018 -4.065 -2.893 1.00 67.50 91 GLU A O 1
ATOM 715 N N . SER A 1 92 ? -9.985 -2.064 -3.208 1.00 72.56 92 SER A N 1
ATOM 716 C CA . SER A 1 92 ? -9.808 -1.593 -1.839 1.00 72.56 92 SER A CA 1
ATOM 717 C C . SER A 1 92 ? -10.968 -2.063 -0.974 1.00 72.56 92 SER A C 1
ATOM 719 O O . SER A 1 92 ? -12.112 -1.673 -1.194 1.00 72.56 92 SER A O 1
ATOM 721 N N . GLY A 1 93 ? -10.654 -2.844 0.053 1.00 84.12 93 GLY A N 1
ATOM 722 C CA . GLY A 1 93 ? -11.585 -3.175 1.127 1.00 84.12 93 GLY A CA 1
ATOM 723 C C . GLY A 1 93 ? -11.517 -2.155 2.260 1.00 84.12 93 GLY A C 1
ATOM 724 O O . GLY A 1 93 ? -10.544 -1.409 2.403 1.00 84.12 93 GLY A O 1
ATOM 725 N N . GLY A 1 94 ? -12.539 -2.127 3.104 1.00 85.44 94 GLY A N 1
ATOM 726 C CA . GLY A 1 94 ? -12.598 -1.175 4.206 1.00 85.44 94 GLY A CA 1
ATOM 727 C C . GLY A 1 94 ? -13.613 -1.555 5.265 1.00 85.44 94 GLY A C 1
ATOM 728 O O . GLY A 1 94 ? -14.572 -2.269 4.993 1.00 85.44 94 GLY A O 1
ATOM 729 N N . THR A 1 95 ? -13.420 -1.025 6.470 1.00 83.50 95 THR A N 1
ATOM 730 C CA . THR A 1 95 ? -14.418 -1.065 7.538 1.00 83.50 95 THR A CA 1
ATOM 731 C C . THR A 1 95 ? -14.624 0.324 8.125 1.00 83.50 95 THR A C 1
ATOM 733 O O . THR A 1 95 ? -13.670 1.095 8.256 1.00 83.50 95 THR A O 1
ATOM 736 N N . TRP A 1 96 ? -15.872 0.674 8.436 1.00 79.06 96 TRP A N 1
ATOM 737 C CA . TRP A 1 96 ? -16.228 1.972 9.007 1.00 79.06 96 TRP A CA 1
ATOM 738 C C . TRP A 1 96 ? -17.523 1.893 9.821 1.00 79.06 96 TRP A C 1
ATOM 740 O O . TRP A 1 96 ? -18.350 1.006 9.617 1.00 79.06 96 TRP A O 1
ATOM 750 N N . GLY A 1 97 ? -17.715 2.871 10.712 1.00 67.94 97 GLY A N 1
ATOM 751 C CA . GLY A 1 97 ? -18.971 3.050 11.445 1.00 67.94 97 GLY A CA 1
ATOM 752 C C . GLY A 1 97 ? -19.356 1.851 12.316 1.00 67.94 97 GLY A C 1
ATOM 753 O O . GLY A 1 97 ? -18.509 1.313 13.029 1.00 67.94 97 GLY A O 1
ATOM 754 N N . ASP A 1 98 ? -20.641 1.489 12.259 1.00 63.50 98 ASP A N 1
ATOM 755 C CA . ASP A 1 98 ? -21.290 0.370 12.942 1.00 63.50 98 ASP A CA 1
ATOM 756 C C . ASP A 1 98 ? -21.314 -0.896 12.073 1.00 63.50 98 ASP A C 1
ATOM 758 O O . ASP A 1 98 ? -22.187 -1.122 11.241 1.00 63.50 98 ASP A O 1
ATOM 762 N N . PRO A 1 99 ? -20.347 -1.778 12.313 1.00 62.75 99 PRO A N 1
ATOM 763 C CA . PRO A 1 99 ? -19.290 -2.155 11.397 1.00 62.75 99 PRO A CA 1
ATOM 764 C C . PRO A 1 99 ? -19.860 -2.536 10.030 1.00 62.75 99 PRO A C 1
ATOM 766 O O . PRO A 1 99 ? -20.347 -3.650 9.787 1.00 62.75 99 PRO A O 1
ATOM 769 N N . HIS A 1 100 ? -19.762 -1.580 9.119 1.00 79.69 100 HIS A N 1
ATOM 770 C CA . HIS A 1 100 ? -19.877 -1.848 7.702 1.00 79.69 100 HIS A CA 1
ATOM 771 C C . HIS A 1 100 ? -18.531 -2.341 7.189 1.00 79.69 100 HIS A C 1
ATOM 773 O O . HIS A 1 100 ? -17.478 -1.875 7.629 1.00 79.69 100 HIS A O 1
ATOM 779 N N . PHE A 1 101 ? -18.577 -3.288 6.264 1.00 86.12 101 PHE A N 1
ATOM 780 C CA . PHE A 1 101 ? -17.420 -3.842 5.588 1.00 86.12 101 PHE A CA 1
ATOM 781 C C . PHE A 1 101 ? -17.637 -3.747 4.090 1.00 86.12 101 PHE A C 1
ATOM 783 O O . PHE A 1 101 ? -18.727 -4.034 3.605 1.00 86.12 101 PHE A O 1
ATOM 790 N N . ILE A 1 102 ? -16.589 -3.395 3.362 1.00 85.94 102 ILE A N 1
ATOM 791 C CA . ILE A 1 102 ? -16.463 -3.690 1.941 1.00 85.94 102 ILE A CA 1
ATOM 792 C C . ILE A 1 102 ? -15.304 -4.665 1.817 1.00 85.94 102 ILE A C 1
ATOM 794 O O . ILE A 1 102 ? -14.201 -4.386 2.296 1.00 85.94 102 ILE A O 1
ATOM 798 N N . THR A 1 103 ? -15.573 -5.835 1.250 1.00 87.31 103 THR A N 1
ATOM 799 C CA . THR A 1 103 ? -14.537 -6.811 0.907 1.00 87.31 103 THR A CA 1
ATOM 800 C C . THR A 1 103 ? -13.694 -6.300 -0.249 1.00 87.31 103 THR A C 1
ATOM 802 O O . THR A 1 103 ? -14.049 -5.318 -0.897 1.00 87.31 103 THR A O 1
ATOM 805 N N . LEU A 1 104 ? -12.554 -6.955 -0.496 1.00 84.44 104 LEU A N 1
ATOM 806 C CA . LEU A 1 104 ? -11.701 -6.562 -1.611 1.00 84.44 104 LEU A CA 1
ATOM 807 C C . LEU A 1 104 ? -12.506 -6.579 -2.911 1.00 84.44 104 LEU A C 1
ATOM 809 O O . LEU A 1 104 ? -12.457 -5.581 -3.574 1.00 84.44 104 LEU A O 1
ATOM 813 N N . ASP A 1 105 ? -13.369 -7.559 -3.188 1.00 82.12 105 ASP A N 1
ATOM 814 C CA . ASP A 1 105 ? -14.222 -7.605 -4.400 1.00 82.12 105 ASP A CA 1
ATOM 815 C C . ASP A 1 105 ? -15.371 -6.556 -4.491 1.00 82.12 105 ASP A C 1
ATOM 817 O O . ASP A 1 105 ? -16.346 -6.736 -5.228 1.00 82.12 105 ASP A O 1
ATOM 821 N N . GLY A 1 106 ? -15.333 -5.502 -3.670 1.00 82.62 106 GLY A N 1
ATOM 822 C CA . GLY A 1 106 ? -16.329 -4.432 -3.655 1.00 82.62 106 GLY A CA 1
ATOM 823 C C . GLY A 1 106 ? -17.670 -4.797 -3.005 1.00 82.62 106 GLY A C 1
ATOM 824 O O . GLY A 1 106 ? -18.574 -3.956 -2.954 1.00 82.62 106 GLY A O 1
ATOM 825 N N . THR A 1 107 ? -17.830 -6.015 -2.479 1.00 84.44 107 THR A N 1
ATOM 826 C CA . THR A 1 107 ? -19.092 -6.438 -1.857 1.00 84.44 107 THR A CA 1
ATOM 827 C C . THR A 1 107 ? -19.264 -5.831 -0.466 1.00 84.44 107 THR A C 1
ATOM 829 O O . THR A 1 107 ? -18.380 -5.908 0.385 1.00 84.44 107 THR A O 1
ATOM 832 N N . SER A 1 108 ? -20.434 -5.241 -0.213 1.00 87.50 108 SER A N 1
ATOM 833 C CA . SER A 1 108 ? -20.751 -4.598 1.065 1.00 87.50 108 SER A CA 1
ATOM 834 C C . SER A 1 108 ? -21.504 -5.529 2.017 1.00 87.50 108 SER A C 1
ATOM 836 O O . SER A 1 108 ? -22.464 -6.196 1.624 1.00 87.50 108 SER A O 1
ATOM 838 N N . TYR A 1 109 ? -21.098 -5.524 3.284 1.00 86.62 109 TYR A N 1
ATOM 839 C CA . TYR A 1 109 ? -21.703 -6.283 4.374 1.00 86.62 109 TYR A CA 1
ATOM 840 C C . TYR A 1 109 ? -21.897 -5.396 5.605 1.00 86.62 109 TYR A C 1
ATOM 842 O O . TYR A 1 109 ? -21.111 -4.488 5.875 1.00 86.62 109 TYR A O 1
ATOM 850 N N . THR A 1 110 ? -22.908 -5.715 6.409 1.00 84.50 110 THR A N 1
ATOM 851 C CA . THR A 1 110 ? -23.046 -5.194 7.775 1.00 84.50 110 THR A CA 1
ATOM 852 C C . THR A 1 110 ? -22.810 -6.340 8.745 1.00 84.50 110 THR A C 1
ATOM 854 O O . THR A 1 110 ? -23.498 -7.360 8.673 1.00 84.50 110 THR A O 1
ATOM 857 N N . PHE A 1 111 ? -21.861 -6.180 9.665 1.00 84.00 111 PHE A N 1
ATOM 858 C CA . PHE A 1 111 ? -21.505 -7.217 10.628 1.00 84.00 111 PHE A CA 1
ATOM 859 C C . PHE A 1 111 ? -21.337 -6.626 12.030 1.00 84.00 111 PHE A C 1
ATOM 861 O O . PHE A 1 111 ? -20.294 -6.102 12.390 1.00 84.00 111 PHE A O 1
ATOM 868 N N . ASN A 1 112 ? -22.376 -6.758 12.856 1.00 80.06 112 ASN A N 1
ATOM 869 C CA . ASN A 1 112 ? -22.433 -6.211 14.218 1.00 80.06 112 ASN A CA 1
ATOM 870 C C . ASN A 1 112 ? -21.833 -7.143 15.291 1.00 80.06 112 ASN A C 1
ATOM 872 O O . ASN A 1 112 ? -22.306 -7.184 16.429 1.00 80.06 112 ASN A O 1
ATOM 876 N N . GLY A 1 113 ? -20.828 -7.946 14.933 1.00 84.25 113 GLY A N 1
ATOM 877 C CA . GLY A 1 113 ? -20.140 -8.814 15.886 1.00 84.25 113 GLY A CA 1
ATOM 878 C C . GLY A 1 113 ? -19.195 -8.021 16.790 1.00 84.25 113 GLY A C 1
ATOM 879 O O . GLY A 1 113 ? -18.464 -7.154 16.317 1.00 84.25 113 GLY A O 1
ATOM 880 N N . TYR A 1 114 ? -19.159 -8.343 18.086 1.00 86.38 114 TYR A N 1
ATOM 881 C CA . TYR A 1 114 ? -18.126 -7.878 19.020 1.00 86.38 114 TYR A CA 1
ATOM 882 C C . TYR A 1 114 ? -17.159 -9.026 19.320 1.00 86.38 114 TYR A C 1
ATOM 884 O O . TYR A 1 114 ? -17.590 -10.162 19.512 1.00 86.38 114 TYR A O 1
ATOM 892 N N . GLY A 1 115 ? -15.857 -8.757 19.320 1.00 89.00 115 GLY A N 1
ATOM 893 C CA . GLY A 1 115 ? -14.838 -9.797 19.452 1.00 89.00 115 GLY A CA 1
ATOM 894 C C . GLY A 1 115 ? -13.570 -9.484 18.671 1.00 89.00 115 GLY A C 1
ATOM 895 O O . GLY A 1 115 ? -13.270 -8.324 18.392 1.00 89.00 115 GLY A O 1
ATOM 896 N N . GLU A 1 116 ? -12.828 -10.534 18.346 1.00 90.19 116 GLU A N 1
ATOM 897 C CA . GLU A 1 116 ? -11.601 -10.483 17.556 1.00 90.19 116 GLU A CA 1
ATOM 898 C C . GLU A 1 116 ? -11.814 -11.296 16.282 1.00 90.19 116 GLU A C 1
ATOM 900 O O . GLU A 1 116 ? -12.323 -12.417 16.337 1.00 90.19 116 GLU A O 1
ATOM 905 N N . TYR A 1 117 ? -11.469 -10.706 15.141 1.00 89.75 117 TYR A N 1
ATOM 906 C CA . TYR A 1 117 ? -11.741 -11.274 13.825 1.00 89.75 117 TYR A CA 1
ATOM 907 C C . TYR A 1 117 ? -10.530 -11.096 12.920 1.00 89.75 117 TYR A C 1
ATOM 909 O O . TYR A 1 117 ? -9.932 -10.019 12.896 1.00 89.75 117 TYR A O 1
ATOM 917 N N . THR A 1 118 ? -10.204 -12.120 12.135 1.00 90.38 118 THR A N 1
ATOM 918 C CA . THR A 1 118 ? -9.263 -11.986 11.019 1.00 90.38 118 THR A CA 1
ATOM 919 C C . THR A 1 118 ? -9.869 -11.054 9.975 1.00 90.38 118 THR A C 1
ATOM 921 O O . THR A 1 118 ? -10.970 -11.291 9.484 1.00 90.38 118 THR A O 1
ATOM 924 N N . TYR A 1 119 ? -9.162 -9.970 9.672 1.00 89.12 119 TYR A N 1
ATOM 925 C CA . TYR A 1 119 ? -9.605 -8.923 8.756 1.00 89.12 119 TYR A CA 1
ATOM 926 C C . TYR A 1 119 ? -9.117 -9.168 7.328 1.00 89.12 119 TYR A C 1
ATOM 928 O O . TYR A 1 119 ? -9.882 -9.058 6.376 1.00 89.12 119 TYR A O 1
ATOM 936 N N . LEU A 1 120 ? -7.847 -9.546 7.185 1.00 87.69 120 LEU A N 1
ATOM 937 C CA . LEU A 1 120 ? -7.239 -9.916 5.910 1.00 87.69 120 LEU A CA 1
ATOM 938 C C . LEU A 1 120 ? -6.172 -10.973 6.162 1.00 87.69 120 LEU A C 1
ATOM 940 O O . LEU A 1 120 ? -5.316 -10.769 7.018 1.00 87.69 120 LEU A O 1
ATOM 944 N N . ALA A 1 121 ? -6.201 -12.056 5.392 1.00 87.06 121 ALA A N 1
ATOM 945 C CA . ALA A 1 121 ? -5.186 -13.097 5.414 1.00 87.06 121 ALA A CA 1
ATOM 946 C C . ALA A 1 121 ? -4.768 -13.433 3.979 1.00 87.06 121 ALA A C 1
ATOM 948 O O . ALA A 1 121 ? -5.611 -13.686 3.120 1.00 87.06 121 ALA A O 1
ATOM 949 N N . ILE A 1 122 ? -3.463 -13.425 3.722 1.00 82.00 122 ILE A N 1
ATOM 950 C CA . ILE A 1 122 ? -2.858 -13.799 2.446 1.00 82.00 122 ILE A CA 1
ATOM 951 C C . ILE A 1 122 ? -2.071 -15.073 2.698 1.00 82.00 122 ILE A C 1
ATOM 953 O O . ILE A 1 122 ? -1.067 -15.058 3.407 1.00 82.00 122 ILE A O 1
ATOM 957 N N . SER A 1 123 ? -2.543 -16.180 2.137 1.00 76.94 123 SER A N 1
ATOM 958 C CA . SER A 1 123 ? -1.861 -17.472 2.213 1.00 76.94 123 SER A CA 1
ATOM 959 C C . SER A 1 123 ? -0.884 -17.634 1.055 1.00 76.94 123 SER A C 1
ATOM 961 O O . SER A 1 123 ? -1.163 -17.190 -0.058 1.00 76.94 123 SER A O 1
ATOM 963 N N . ASN A 1 124 ? 0.228 -18.331 1.293 1.00 67.88 124 ASN A N 1
ATOM 964 C CA . ASN A 1 124 ? 0.909 -19.007 0.194 1.00 67.88 124 ASN A CA 1
ATOM 965 C C . ASN A 1 124 ? -0.033 -20.104 -0.302 1.00 67.88 124 ASN A C 1
ATOM 967 O O . ASN A 1 124 ? -0.392 -20.984 0.480 1.00 67.88 124 ASN A O 1
ATOM 971 N N . ASP A 1 125 ? -0.463 -20.040 -1.560 1.00 58.75 125 ASP A N 1
ATOM 972 C CA . ASP A 1 125 ? -1.275 -21.109 -2.135 1.00 58.75 125 ASP A CA 1
ATOM 973 C C . ASP A 1 125 ? -0.450 -22.409 -2.073 1.00 58.75 125 ASP A C 1
ATOM 975 O O . ASP A 1 125 ? 0.655 -22.454 -2.639 1.00 58.75 125 ASP A O 1
ATOM 979 N N . PRO A 1 126 ? -0.898 -23.456 -1.356 1.00 50.44 126 PRO A N 1
ATOM 980 C CA . PRO A 1 126 ? -0.229 -24.737 -1.437 1.00 50.44 126 PRO A CA 1
ATOM 981 C C . PRO A 1 126 ? -0.319 -25.205 -2.888 1.00 50.44 126 PRO A C 1
ATOM 983 O O . PRO A 1 126 ? -1.335 -25.021 -3.561 1.00 50.44 126 PRO A O 1
ATOM 986 N N . ARG A 1 127 ? 0.723 -25.873 -3.392 1.00 52.16 127 ARG A N 1
ATOM 987 C CA . ARG A 1 127 ? 0.591 -26.611 -4.659 1.00 52.16 127 ARG A CA 1
ATOM 988 C C . ARG A 1 127 ? -0.670 -27.492 -4.574 1.00 52.16 127 ARG A C 1
ATOM 990 O O . ARG A 1 127 ? -0.951 -28.001 -3.489 1.00 52.16 127 ARG A O 1
ATOM 997 N N . PRO A 1 128 ? -1.387 -27.774 -5.678 1.00 52.78 128 PRO A N 1
ATOM 998 C CA . PRO A 1 128 ? -2.616 -28.583 -5.649 1.00 52.78 128 PRO A CA 1
ATOM 999 C C . PRO A 1 128 ? -2.486 -29.931 -4.908 1.00 52.78 128 PRO A C 1
ATOM 1001 O O . PRO A 1 128 ? -3.477 -30.486 -4.441 1.00 52.78 128 PRO A O 1
ATOM 1004 N N . SER A 1 129 ? -1.261 -30.452 -4.770 1.00 53.69 129 SER A N 1
ATOM 1005 C CA . SER A 1 129 ? -0.903 -31.648 -4.001 1.00 53.69 129 SER A CA 1
ATOM 1006 C C . SER A 1 129 ? -0.964 -31.514 -2.468 1.00 53.69 129 SER A C 1
ATOM 1008 O O . SER A 1 129 ? -0.921 -32.533 -1.787 1.00 53.69 129 SER A O 1
ATOM 1010 N N . GLU A 1 130 ? -1.042 -30.303 -1.912 1.00 53.69 130 GLU A N 1
ATOM 1011 C CA . GLU A 1 130 ? -0.996 -30.015 -0.463 1.00 53.69 130 GLU A CA 1
ATOM 1012 C C . GLU A 1 130 ? -2.334 -29.495 0.097 1.00 53.69 130 GLU A C 1
ATOM 1014 O O . GLU A 1 130 ? -2.489 -29.332 1.305 1.00 53.69 130 GLU A O 1
ATOM 1019 N N . MET A 1 131 ? -3.345 -29.349 -0.765 1.00 50.59 131 MET A N 1
ATOM 1020 C CA . MET A 1 131 ? -4.708 -28.876 -0.466 1.00 50.59 131 MET A CA 1
ATOM 1021 C C . MET A 1 131 ? -5.452 -29.675 0.630 1.00 50.59 131 MET A C 1
ATOM 1023 O O . MET A 1 131 ? -6.492 -29.237 1.112 1.00 50.59 131 MET A O 1
ATOM 1027 N N . PHE A 1 132 ? -4.938 -30.839 1.044 1.00 54.81 132 PHE A N 1
ATOM 1028 C CA . PHE A 1 132 ? -5.580 -31.735 2.015 1.00 54.81 132 PHE A CA 1
ATOM 1029 C C . PHE A 1 132 ? -4.887 -31.818 3.388 1.00 54.81 132 P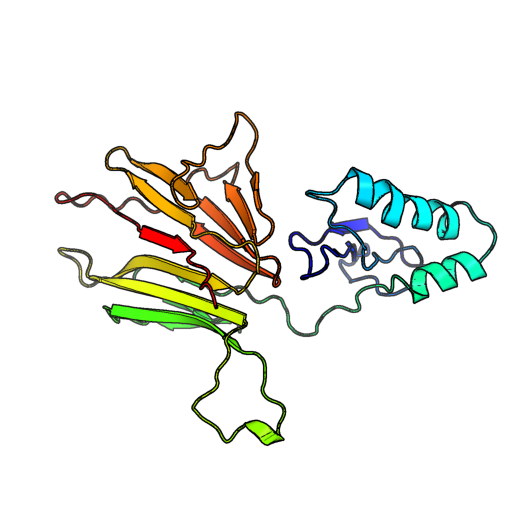HE A C 1
ATOM 1031 O O . PHE A 1 132 ? -5.240 -32.689 4.184 1.00 54.81 132 PHE A O 1
ATOM 1038 N N . GLN A 1 133 ? -3.924 -30.939 3.695 1.00 50.19 133 GLN A N 1
ATOM 1039 C CA . GLN A 1 133 ? -3.313 -30.860 5.030 1.00 50.19 133 GLN A CA 1
ATOM 1040 C C . GLN A 1 133 ? -3.728 -29.569 5.762 1.00 50.19 133 GLN A C 1
ATOM 1042 O O . GLN A 1 133 ? -3.203 -28.500 5.464 1.00 50.19 133 GLN A O 1
ATOM 1047 N N . PRO A 1 134 ? -4.630 -29.644 6.763 1.00 48.88 134 PRO A N 1
ATOM 1048 C CA . PRO A 1 134 ? -5.125 -28.474 7.502 1.00 48.88 134 PRO A CA 1
ATOM 1049 C C . PRO A 1 134 ? -4.075 -27.785 8.390 1.00 48.88 134 PRO A C 1
ATOM 1051 O O . PRO A 1 134 ? -4.365 -26.759 8.995 1.00 48.88 134 PRO A O 1
ATOM 1054 N N . SER A 1 135 ? -2.884 -28.368 8.542 1.00 49.94 135 SER A N 1
ATOM 1055 C CA . SER A 1 135 ? -1.908 -27.987 9.569 1.00 49.94 135 SER A CA 1
ATOM 1056 C C . SER A 1 135 ? -0.807 -27.032 9.100 1.00 49.94 135 SER A C 1
ATOM 1058 O O . SER A 1 135 ? 0.065 -26.711 9.900 1.00 49.94 135 SER A O 1
ATOM 1060 N N . ILE A 1 136 ? -0.804 -26.589 7.836 1.00 50.16 136 ILE A N 1
ATOM 1061 C CA . ILE A 1 136 ? 0.225 -25.674 7.309 1.00 50.16 136 ILE A CA 1
ATOM 1062 C C . ILE A 1 136 ? -0.422 -24.585 6.438 1.00 50.16 136 ILE A C 1
ATOM 1064 O O . ILE A 1 136 ? -0.122 -24.449 5.257 1.00 50.16 136 ILE A O 1
ATOM 1068 N N . GLN A 1 137 ? -1.331 -23.785 7.002 1.00 53.41 137 GLN A N 1
ATOM 1069 C CA . GLN A 1 137 ? -1.649 -22.487 6.396 1.00 53.41 137 GLN A CA 1
ATOM 1070 C C . GLN A 1 137 ? -0.561 -21.494 6.808 1.00 53.41 137 GLN A C 1
ATOM 1072 O O . GLN A 1 137 ? -0.643 -20.841 7.845 1.00 53.41 137 GLN A O 1
ATOM 1077 N N . SER A 1 138 ? 0.513 -21.440 6.019 1.00 61.22 138 SER A N 1
ATOM 1078 C CA . SER A 1 138 ? 1.519 -20.387 6.145 1.00 61.22 138 SER A CA 1
ATOM 1079 C C . SER A 1 138 ? 0.969 -19.122 5.486 1.00 61.22 138 SER A C 1
ATOM 1081 O O . SER A 1 138 ? 0.936 -19.002 4.257 1.00 61.22 138 SER A O 1
ATOM 1083 N N . HIS A 1 139 ? 0.492 -18.197 6.317 1.00 69.75 139 HIS A N 1
ATOM 1084 C CA . HIS A 1 139 ? 0.105 -16.865 5.875 1.00 69.75 139 HIS A CA 1
ATOM 1085 C C . HIS A 1 139 ? 1.357 -16.011 5.645 1.00 69.75 139 HIS A C 1
ATOM 1087 O O . HIS A 1 139 ? 2.205 -15.882 6.525 1.00 69.75 139 HIS A O 1
ATOM 1093 N N . VAL A 1 140 ? 1.462 -15.413 4.458 1.00 77.88 140 VAL A N 1
ATOM 1094 C CA . VAL A 1 140 ? 2.460 -14.376 4.141 1.00 77.88 140 VAL A CA 1
ATOM 1095 C C . VAL A 1 140 ? 2.075 -13.056 4.804 1.00 77.88 140 VAL A C 1
ATOM 1097 O O . VAL A 1 140 ? 2.941 -12.265 5.171 1.00 77.88 140 VAL A O 1
ATOM 1100 N N . PHE A 1 141 ? 0.770 -12.840 4.981 1.00 83.50 141 PHE A N 1
ATOM 1101 C CA . PHE A 1 141 ? 0.202 -11.714 5.705 1.00 83.50 141 PHE A CA 1
ATOM 1102 C C . PHE A 1 141 ? -1.022 -12.157 6.487 1.00 83.50 141 PHE A C 1
ATOM 1104 O O . PHE A 1 141 ? -1.883 -12.841 5.939 1.00 83.50 141 PHE A O 1
ATOM 1111 N N . GLU A 1 142 ? -1.158 -11.695 7.719 1.00 86.88 142 GLU A N 1
ATOM 1112 C CA . GLU A 1 142 ? -2.402 -11.802 8.470 1.00 86.88 142 GLU A CA 1
ATOM 1113 C C . GLU A 1 142 ? -2.658 -10.498 9.215 1.00 86.88 142 GLU A C 1
ATOM 1115 O O . GLU A 1 142 ? -1.746 -9.885 9.761 1.00 86.88 142 GLU A O 1
ATOM 1120 N N . SER A 1 143 ? -3.911 -10.069 9.256 1.00 89.50 143 SER A N 1
ATOM 1121 C CA . SER A 1 143 ? -4.354 -8.960 10.083 1.00 89.50 143 SER A CA 1
ATOM 1122 C C . SER A 1 143 ? -5.636 -9.303 10.812 1.00 89.50 143 SER A C 1
ATOM 1124 O O . SER A 1 143 ? -6.465 -10.074 10.328 1.00 89.50 143 SER A O 1
ATOM 1126 N N . GLN A 1 144 ? -5.798 -8.705 11.982 1.00 90.69 144 GLN A N 1
ATOM 1127 C CA . GLN A 1 144 ? -6.924 -8.899 12.871 1.00 90.69 144 GLN A CA 1
ATOM 1128 C C . GLN A 1 144 ? -7.462 -7.548 13.323 1.00 90.69 144 GLN A C 1
ATOM 1130 O O . GLN A 1 144 ? -6.714 -6.588 13.518 1.00 90.69 144 GLN A O 1
ATOM 1135 N N . ILE A 1 145 ? -8.770 -7.488 13.524 1.00 88.25 145 ILE A N 1
ATOM 1136 C CA . ILE A 1 145 ? -9.447 -6.350 14.133 1.00 88.25 145 ILE A CA 1
ATOM 1137 C C . ILE A 1 145 ? -10.119 -6.777 15.427 1.00 88.25 145 ILE A C 1
ATOM 1139 O O . ILE A 1 145 ? -10.584 -7.908 15.569 1.00 88.25 145 ILE A O 1
ATOM 1143 N N . ARG A 1 146 ? -10.213 -5.832 16.359 1.00 87.06 146 ARG A N 1
ATOM 1144 C CA . ARG A 1 146 ? -11.003 -5.986 17.577 1.00 87.06 146 ARG A CA 1
ATOM 1145 C C . ARG A 1 146 ? -12.163 -5.009 17.566 1.00 87.06 146 ARG A C 1
ATOM 1147 O O . ARG A 1 146 ? -11.941 -3.796 17.565 1.00 87.06 146 ARG A O 1
ATOM 1154 N N . THR A 1 147 ? -13.381 -5.532 17.615 1.00 85.94 147 THR A N 1
ATOM 1155 C CA . THR A 1 147 ? -14.616 -4.746 17.674 1.00 85.94 147 THR A CA 1
ATOM 1156 C C . THR A 1 147 ? -15.249 -4.829 19.059 1.00 85.94 147 THR A C 1
ATOM 1158 O O . THR A 1 147 ? -15.182 -5.851 19.747 1.00 85.94 147 THR A O 1
ATOM 1161 N N . MET A 1 148 ? -15.843 -3.726 19.508 1.00 84.44 148 MET A N 1
ATOM 1162 C CA . MET A 1 148 ? -16.424 -3.602 20.846 1.00 84.44 148 MET A CA 1
ATOM 1163 C C . MET A 1 148 ? -17.716 -2.786 20.790 1.00 84.44 148 MET A C 1
ATOM 1165 O O . MET A 1 148 ? -17.803 -1.879 19.963 1.00 84.44 148 MET A O 1
ATOM 1169 N N . PRO A 1 149 ? -18.708 -3.052 21.656 1.00 84.06 149 PRO A N 1
ATOM 1170 C CA . PRO A 1 149 ? -19.881 -2.191 21.751 1.00 84.06 149 PRO A CA 1
ATOM 1171 C C . PRO A 1 149 ? -19.484 -0.797 22.250 1.00 84.06 149 PRO A C 1
ATOM 1173 O O . PRO A 1 149 ? -18.668 -0.665 23.167 1.00 84.06 149 PRO A O 1
ATOM 1176 N N . LEU A 1 150 ? -20.069 0.238 21.652 1.00 76.44 150 LEU A N 1
ATOM 1177 C CA . LEU A 1 150 ? -19.933 1.615 22.107 1.00 76.44 150 LEU A CA 1
ATOM 1178 C C . LEU A 1 150 ? -20.980 1.898 23.194 1.00 76.44 150 LEU A C 1
ATOM 1180 O O . LEU A 1 150 ? -22.178 1.699 22.982 1.00 76.44 150 LEU A O 1
ATOM 1184 N N . GLU A 1 151 ? -20.526 2.366 24.360 1.00 76.06 151 GLU A N 1
ATOM 1185 C CA . GLU A 1 151 ? -21.388 2.608 25.524 1.00 76.06 151 GLU A CA 1
ATOM 1186 C C . GLU A 1 151 ? -22.593 3.494 25.180 1.00 76.06 151 GLU A C 1
ATOM 1188 O O . GLU A 1 151 ? -22.472 4.500 24.486 1.00 76.06 151 GLU A O 1
ATOM 1193 N N . SER A 1 152 ? -23.764 3.139 25.717 1.00 72.12 152 SER A N 1
ATOM 1194 C CA . SER A 1 152 ? -25.028 3.869 25.519 1.00 72.12 152 SER A CA 1
ATOM 1195 C C . SER A 1 152 ? -25.546 3.918 24.071 1.00 72.12 152 SER A C 1
ATOM 1197 O O . SER A 1 152 ? -26.448 4.697 23.769 1.00 72.12 152 SER A O 1
ATOM 1199 N N . THR A 1 153 ? -25.025 3.067 23.182 1.00 72.12 153 THR A N 1
ATOM 1200 C CA . THR A 1 153 ? -25.513 2.892 21.806 1.00 72.12 153 THR A CA 1
ATOM 1201 C C . THR A 1 153 ? -25.646 1.403 21.466 1.00 72.12 153 THR A C 1
ATOM 1203 O O . THR A 1 153 ? -25.063 0.558 22.139 1.00 72.12 153 THR A O 1
ATOM 1206 N N . ASN A 1 154 ? -26.380 1.070 20.399 1.00 75.31 154 ASN A N 1
ATOM 1207 C CA . ASN A 1 154 ? -26.434 -0.296 19.847 1.00 75.31 154 ASN A CA 1
ATOM 1208 C C . ASN A 1 154 ? -25.388 -0.517 18.738 1.00 75.31 154 ASN A C 1
ATOM 1210 O O . ASN A 1 154 ? -25.561 -1.376 17.878 1.00 75.31 154 ASN A O 1
ATOM 1214 N N . VAL A 1 155 ? -24.331 0.293 18.733 1.00 73.88 155 VAL A N 1
ATOM 1215 C CA . VAL A 1 155 ? -23.299 0.316 17.697 1.00 73.88 155 VAL A CA 1
ATOM 1216 C C . VAL A 1 155 ? -22.063 -0.426 18.194 1.00 73.88 155 VAL A C 1
ATOM 1218 O O . VAL A 1 155 ? -21.695 -0.327 19.365 1.00 73.88 155 VAL A O 1
ATOM 1221 N N . THR A 1 156 ? -21.398 -1.158 17.301 1.00 78.88 156 THR A N 1
ATOM 1222 C CA . THR A 1 156 ? -20.063 -1.714 17.558 1.00 78.88 156 THR A CA 1
ATOM 1223 C C . THR A 1 156 ? -19.013 -0.930 16.777 1.00 78.88 156 THR A C 1
ATOM 1225 O O . THR A 1 156 ? -19.277 -0.466 15.676 1.00 78.88 156 THR A O 1
ATOM 1228 N N . VAL A 1 157 ? -17.836 -0.732 17.373 1.00 79.38 157 VAL A N 1
ATOM 1229 C CA . VAL A 1 157 ? -16.736 0.061 16.804 1.00 79.38 157 VAL A CA 1
ATOM 1230 C C . VAL A 1 157 ? -15.432 -0.725 16.814 1.00 79.38 157 VAL A C 1
ATOM 1232 O O . VAL A 1 157 ? -15.180 -1.521 17.723 1.00 79.38 157 VAL A O 1
ATOM 1235 N N . THR A 1 158 ? -14.569 -0.465 15.834 1.00 83.00 158 THR A N 1
ATOM 1236 C CA . THR A 1 158 ? -13.213 -1.026 15.775 1.00 83.00 158 THR A CA 1
ATOM 1237 C C . THR A 1 158 ? -12.289 -0.281 16.740 1.00 83.00 158 THR A C 1
ATOM 1239 O O . THR A 1 158 ? -12.085 0.924 16.611 1.00 83.00 158 THR A O 1
ATOM 1242 N N . LYS A 1 159 ? -11.717 -0.997 17.716 1.00 80.94 159 LYS A N 1
ATOM 1243 C CA . LYS A 1 159 ? -10.821 -0.447 18.756 1.00 80.94 159 LYS A CA 1
ATOM 1244 C C . LYS A 1 159 ? -9.380 -0.954 18.654 1.00 80.94 159 LYS A C 1
ATOM 1246 O O . LYS A 1 159 ? -8.486 -0.449 19.330 1.00 80.94 159 LYS A O 1
ATOM 1251 N N . GLY A 1 160 ? -9.136 -1.973 17.844 1.00 83.62 160 GLY A N 1
ATOM 1252 C CA . GLY A 1 160 ? -7.803 -2.532 17.673 1.00 83.62 160 GLY A CA 1
ATOM 1253 C C . GLY A 1 160 ? -7.604 -3.024 16.258 1.00 83.62 160 GLY A C 1
ATOM 1254 O O . GLY A 1 160 ? -8.547 -3.507 15.632 1.00 83.62 160 GLY A O 1
ATOM 1255 N N . PHE A 1 161 ? -6.370 -2.900 15.795 1.00 88.00 161 PHE A N 1
ATOM 1256 C CA . PHE A 1 161 ? -5.897 -3.492 14.558 1.00 88.00 161 PHE A CA 1
ATOM 1257 C C . PHE A 1 161 ? -4.531 -4.108 14.837 1.00 88.00 161 PHE A C 1
ATOM 1259 O O . PHE A 1 161 ? -3.669 -3.466 15.438 1.00 88.00 161 PHE A O 1
ATOM 1266 N N . ALA A 1 162 ? -4.331 -5.342 14.411 1.00 88.75 162 ALA A N 1
ATOM 1267 C CA . ALA A 1 162 ? -3.037 -5.987 14.455 1.00 88.75 162 ALA A CA 1
ATOM 1268 C C . ALA A 1 162 ? -2.720 -6.591 13.097 1.00 88.75 162 ALA A C 1
ATOM 1270 O O . ALA A 1 162 ? -3.626 -7.032 12.400 1.00 88.75 162 ALA A O 1
ATOM 1271 N N . ALA A 1 163 ? -1.450 -6.591 12.711 1.00 88.38 163 ALA A N 1
ATOM 1272 C CA . ALA A 1 163 ? -1.018 -7.187 11.455 1.00 88.38 163 ALA A CA 1
ATOM 1273 C C . ALA A 1 163 ? 0.373 -7.800 11.570 1.00 88.38 163 ALA A C 1
ATOM 1275 O O . ALA A 1 163 ? 1.218 -7.313 12.321 1.00 88.38 163 ALA A O 1
ATOM 1276 N N . GLN A 1 164 ? 0.589 -8.848 10.789 1.00 83.06 164 GLN A N 1
ATOM 1277 C CA . GLN A 1 164 ? 1.777 -9.677 10.760 1.00 83.06 164 GLN A CA 1
ATOM 1278 C C . GLN A 1 164 ? 2.153 -9.990 9.312 1.00 83.06 164 GLN A C 1
ATOM 1280 O O . GLN A 1 164 ? 1.296 -10.328 8.504 1.00 83.06 164 GLN A O 1
ATOM 1285 N N . SER A 1 165 ? 3.444 -9.885 8.997 1.00 78.31 165 SER A N 1
ATOM 1286 C CA . SER A 1 165 ? 4.017 -10.172 7.677 1.00 78.31 165 SER A CA 1
ATOM 1287 C C . SER A 1 165 ? 5.461 -10.616 7.839 1.00 78.31 165 SER A C 1
ATOM 1289 O O . SER A 1 165 ? 6.256 -9.809 8.295 1.00 78.31 165 SER A O 1
ATOM 1291 N N . SER A 1 166 ? 5.841 -11.831 7.450 1.00 69.94 166 SER A N 1
ATOM 1292 C CA . SER A 1 166 ? 7.197 -12.356 7.689 1.00 69.94 166 SER A CA 1
ATOM 1293 C C . SER A 1 166 ? 8.297 -11.552 6.969 1.00 69.94 166 SER A C 1
ATOM 1295 O O . SER A 1 166 ? 8.287 -11.476 5.739 1.00 69.94 166 SER A O 1
ATOM 1297 N N . HIS A 1 167 ? 9.272 -11.006 7.705 1.00 68.31 167 HIS A N 1
ATOM 1298 C CA . HIS A 1 167 ? 10.508 -10.434 7.152 1.00 68.31 167 HIS A CA 1
ATOM 1299 C C . HIS A 1 167 ? 11.684 -10.663 8.128 1.00 68.31 167 HIS A C 1
ATOM 1301 O O . HIS A 1 167 ? 11.498 -10.435 9.319 1.00 68.31 167 HIS A O 1
ATOM 1307 N N . PRO A 1 168 ? 12.893 -11.067 7.683 1.00 65.75 168 PRO A N 1
ATOM 1308 C CA . PRO A 1 168 ? 13.985 -11.462 8.591 1.00 65.75 168 PRO A CA 1
ATOM 1309 C C . PRO A 1 168 ? 14.452 -10.384 9.583 1.00 65.75 168 PRO A C 1
ATOM 1311 O O . PRO A 1 168 ? 14.946 -10.703 10.657 1.00 65.75 168 PRO A O 1
ATOM 1314 N N . GLU A 1 169 ? 14.316 -9.109 9.217 1.00 66.62 169 GLU A N 1
ATOM 1315 C CA . GLU A 1 169 ? 14.757 -7.952 10.020 1.00 66.62 169 GLU A CA 1
ATOM 1316 C C . GLU A 1 169 ? 13.607 -7.239 10.759 1.00 66.62 169 GLU A C 1
ATOM 1318 O O . GLU A 1 169 ? 13.770 -6.121 11.256 1.00 66.62 169 GLU A O 1
ATOM 1323 N N . SER A 1 170 ? 12.418 -7.845 10.793 1.00 69.56 170 SER A N 1
ATOM 1324 C CA . SER A 1 170 ? 11.225 -7.195 11.329 1.00 69.56 170 SER A CA 1
ATOM 1325 C C . SER A 1 170 ? 11.291 -6.980 12.839 1.00 69.56 170 SER A C 1
ATOM 1327 O O . SER A 1 170 ? 11.712 -7.868 13.578 1.00 69.56 170 SER A O 1
ATOM 1329 N N . GLN A 1 171 ? 10.780 -5.841 13.308 1.00 76.25 171 GLN A N 1
ATOM 1330 C CA . GLN A 1 171 ? 10.534 -5.597 14.732 1.00 76.25 171 GLN A CA 1
ATOM 1331 C C . GLN A 1 171 ? 9.066 -5.227 14.968 1.00 76.25 171 GLN A C 1
ATOM 1333 O O . GLN A 1 171 ? 8.436 -4.641 14.084 1.00 76.25 171 GLN A O 1
ATOM 1338 N N . PRO A 1 172 ? 8.503 -5.520 16.155 1.00 82.50 172 PRO A N 1
ATOM 1339 C CA . PRO A 1 172 ? 7.132 -5.143 16.462 1.00 82.50 172 PRO A CA 1
ATOM 1340 C C . PRO A 1 172 ? 6.991 -3.620 16.495 1.00 82.50 172 PRO A C 1
ATOM 1342 O O . PRO A 1 172 ? 7.757 -2.926 17.165 1.00 82.50 172 PRO A O 1
ATOM 1345 N N . ILE A 1 173 ? 5.981 -3.107 15.801 1.00 85.62 173 ILE A N 1
ATOM 1346 C CA . ILE A 1 173 ? 5.612 -1.696 15.777 1.00 85.62 173 ILE A CA 1
ATOM 1347 C C . ILE A 1 173 ? 4.271 -1.529 16.485 1.00 85.62 173 ILE A C 1
ATOM 1349 O O . ILE A 1 173 ? 3.274 -2.155 16.129 1.00 85.62 173 ILE A O 1
ATOM 1353 N N . SER A 1 174 ? 4.226 -0.651 17.483 1.00 85.31 174 SER A N 1
ATOM 1354 C CA . SER A 1 174 ? 2.987 -0.289 18.171 1.00 85.31 174 SER A CA 1
ATOM 1355 C C . SER A 1 174 ? 2.651 1.173 17.924 1.00 85.31 174 SER A C 1
ATOM 1357 O O . SER A 1 174 ? 3.490 2.039 18.165 1.00 85.31 174 SER A O 1
ATOM 1359 N N . ILE A 1 175 ? 1.423 1.460 17.508 1.00 83.00 175 ILE A N 1
ATOM 1360 C CA . ILE A 1 175 ? 0.892 2.815 17.387 1.00 83.00 175 ILE A CA 1
ATOM 1361 C C . ILE A 1 175 ? -0.261 2.941 18.372 1.00 83.00 175 ILE A C 1
ATOM 1363 O O . ILE A 1 175 ? -1.223 2.174 18.338 1.00 83.00 175 ILE A O 1
ATOM 1367 N N . THR A 1 176 ? -0.140 3.899 19.283 1.00 78.56 176 THR A N 1
ATOM 1368 C CA . THR A 1 176 ? -1.099 4.117 20.364 1.00 78.56 176 THR A CA 1
ATOM 1369 C C . THR A 1 176 ? -1.561 5.558 20.398 1.00 78.56 176 THR A C 1
ATOM 1371 O O . THR A 1 176 ? -0.775 6.477 20.182 1.00 78.56 176 THR A O 1
ATOM 1374 N N . VAL A 1 177 ? -2.840 5.770 20.689 1.00 72.94 177 VAL A N 1
ATOM 1375 C CA . VAL A 1 177 ? -3.356 7.108 20.990 1.00 72.94 177 VAL A CA 1
ATOM 1376 C C . VAL A 1 177 ? -3.213 7.340 22.491 1.00 72.94 177 VAL A C 1
ATOM 1378 O O . VAL A 1 177 ? -3.701 6.564 23.311 1.00 72.94 177 VAL A O 1
ATOM 1381 N N . SER A 1 178 ? -2.476 8.381 22.864 1.00 68.06 178 SER A N 1
ATOM 1382 C CA . SER A 1 178 ? -2.283 8.766 24.261 1.00 68.06 178 SER A CA 1
ATOM 1383 C C . SER A 1 178 ? -3.530 9.441 24.838 1.00 68.06 178 SER A C 1
ATOM 1385 O O . SER A 1 178 ? -4.400 9.928 24.121 1.00 68.06 178 SER A O 1
ATOM 1387 N N . ARG A 1 179 ? -3.575 9.585 26.169 1.00 63.69 179 ARG A N 1
ATOM 1388 C CA . ARG A 1 179 ? -4.650 10.323 26.863 1.00 63.69 179 ARG A CA 1
ATOM 1389 C C . ARG A 1 179 ? -4.749 11.804 26.481 1.00 63.69 179 ARG A C 1
ATOM 1391 O O . ARG A 1 179 ? -5.749 12.429 26.802 1.00 63.69 179 ARG A O 1
ATOM 1398 N N . ARG A 1 180 ? -3.702 12.369 25.870 1.00 65.56 180 ARG A N 1
ATOM 1399 C CA . ARG A 1 180 ? -3.676 13.747 25.356 1.00 65.56 180 ARG A CA 1
ATOM 1400 C C . ARG A 1 180 ? -3.978 13.806 23.856 1.00 65.56 180 ARG A C 1
ATOM 1402 O O . ARG A 1 180 ? -3.603 14.775 23.218 1.00 65.56 180 ARG A O 1
ATOM 1409 N N . GLU A 1 181 ? -4.562 12.743 23.300 1.00 66.56 181 GLU A N 1
ATOM 1410 C CA . GLU A 1 181 ? -4.909 12.615 21.876 1.00 66.56 181 GLU A CA 1
ATOM 1411 C C . GLU A 1 181 ? -3.701 12.652 20.924 1.00 66.56 181 GLU A C 1
ATOM 1413 O O . GLU A 1 181 ? -3.850 12.701 19.709 1.00 66.56 181 GLU A O 1
ATOM 1418 N N . ASN A 1 182 ? -2.484 12.539 21.463 1.00 69.25 182 ASN A N 1
ATOM 1419 C CA . ASN A 1 182 ? -1.274 12.423 20.658 1.00 69.25 182 ASN A CA 1
ATOM 1420 C C . ASN A 1 182 ? -1.042 10.975 20.237 1.00 69.25 182 ASN A C 1
ATOM 1422 O O . ASN A 1 182 ? -1.146 10.068 21.069 1.00 69.25 182 ASN A O 1
ATOM 1426 N N . LEU A 1 183 ? -0.651 10.788 18.981 1.00 75.19 183 LEU A N 1
ATOM 1427 C CA . LEU A 1 183 ? -0.133 9.531 18.461 1.00 75.19 183 LEU A CA 1
ATOM 1428 C C . LEU A 1 183 ? 1.253 9.242 19.032 1.00 75.19 183 LEU A C 1
ATOM 1430 O O . LEU A 1 183 ? 2.151 10.075 18.955 1.00 75.19 183 LEU A O 1
ATOM 1434 N N . VAL A 1 184 ? 1.420 8.050 19.589 1.00 80.25 184 VAL A N 1
ATOM 1435 C CA . VAL A 1 184 ? 2.686 7.541 20.110 1.00 80.25 184 VAL A CA 1
ATOM 1436 C C . VAL A 1 184 ? 3.004 6.254 19.373 1.00 80.25 184 VAL A C 1
ATOM 1438 O O . VAL A 1 184 ? 2.323 5.241 19.551 1.00 80.25 184 VAL A O 1
ATOM 1441 N N . MET A 1 185 ? 4.039 6.307 18.545 1.00 85.44 185 MET A N 1
ATOM 1442 C CA . MET A 1 185 ? 4.533 5.169 17.782 1.00 85.44 185 MET A CA 1
ATOM 1443 C C . MET A 1 185 ? 5.792 4.620 18.448 1.00 85.44 185 MET A C 1
ATOM 1445 O O . MET A 1 185 ? 6.613 5.377 18.966 1.00 85.44 185 MET A O 1
ATOM 1449 N N . ARG A 1 186 ? 5.952 3.301 18.444 1.00 85.44 186 ARG A N 1
ATOM 1450 C CA . ARG A 1 186 ? 7.154 2.621 18.927 1.00 85.44 186 ARG A CA 1
ATOM 1451 C C . ARG A 1 186 ? 7.541 1.490 17.997 1.00 85.44 186 ARG A C 1
ATOM 1453 O O . ARG A 1 186 ? 6.647 0.839 17.465 1.00 85.44 186 ARG A O 1
ATOM 1460 N N . ARG A 1 187 ? 8.839 1.231 17.868 1.00 85.69 187 ARG A N 1
ATOM 1461 C CA . ARG A 1 187 ? 9.410 0.039 17.230 1.00 85.69 187 ARG A CA 1
ATOM 1462 C C . ARG A 1 187 ? 10.295 -0.665 18.250 1.00 85.69 187 ARG A C 1
ATOM 1464 O O . ARG A 1 187 ? 11.269 -0.089 18.727 1.00 85.69 187 ARG A O 1
ATOM 1471 N N . GLY A 1 188 ? 9.907 -1.868 18.663 1.00 82.69 188 GLY A N 1
ATOM 1472 C CA . GLY A 1 188 ? 10.480 -2.506 19.846 1.00 82.69 188 GLY A CA 1
ATOM 1473 C C . GLY A 1 188 ? 10.360 -1.589 21.071 1.00 82.69 188 GLY A C 1
ATOM 1474 O O . GLY A 1 188 ? 9.258 -1.230 21.484 1.00 82.69 188 GLY A O 1
ATOM 1475 N N . ASN A 1 189 ? 11.502 -1.174 21.623 1.00 83.94 189 ASN A N 1
ATOM 1476 C CA . ASN A 1 189 ? 11.568 -0.261 22.771 1.00 83.94 189 ASN A CA 1
ATOM 1477 C C . ASN A 1 189 ? 11.828 1.206 22.386 1.00 83.94 189 ASN A C 1
ATOM 1479 O O . ASN A 1 189 ? 11.850 2.071 23.263 1.00 83.94 189 ASN A O 1
ATOM 1483 N N . GLU A 1 190 ? 12.021 1.498 21.101 1.00 88.06 190 GLU A N 1
ATOM 1484 C CA . GLU A 1 190 ? 12.331 2.837 20.605 1.00 88.06 190 GLU A CA 1
ATOM 1485 C C . GLU A 1 190 ? 11.046 3.602 20.287 1.00 88.06 190 GLU A C 1
ATOM 1487 O O . GLU A 1 190 ? 10.099 3.042 19.735 1.00 88.06 190 GLU A O 1
ATOM 1492 N N . VAL A 1 191 ? 10.995 4.886 20.647 1.00 88.38 191 VAL A N 1
ATOM 1493 C CA . VAL A 1 191 ? 9.894 5.781 20.264 1.00 88.38 191 VAL A CA 1
ATOM 1494 C C . VAL A 1 191 ? 10.184 6.322 18.870 1.00 88.38 191 VAL A C 1
ATOM 1496 O O . VAL A 1 191 ? 11.280 6.812 18.618 1.00 88.38 191 VAL A O 1
ATOM 1499 N N . LEU A 1 192 ? 9.200 6.225 17.980 1.00 87.38 192 LEU A N 1
ATOM 1500 C CA . LEU A 1 192 ? 9.282 6.773 16.634 1.00 87.38 192 LEU A CA 1
ATOM 1501 C C . LEU A 1 192 ? 8.606 8.141 16.602 1.00 87.38 192 LEU A C 1
ATOM 1503 O O . LEU A 1 192 ? 7.448 8.277 17.006 1.00 87.38 192 LEU A O 1
ATOM 1507 N N . GLU A 1 193 ? 9.308 9.130 16.066 1.00 85.56 193 GLU A N 1
ATOM 1508 C CA . GLU A 1 193 ? 8.790 10.475 15.835 1.00 85.56 193 GLU A CA 1
ATOM 1509 C C . GLU A 1 193 ? 9.009 10.852 14.369 1.00 85.56 193 GLU A C 1
ATOM 1511 O O . GLU A 1 193 ? 9.988 10.443 13.746 1.00 85.56 193 GLU A O 1
ATOM 1516 N N . PHE A 1 194 ? 8.062 11.597 13.804 1.00 82.12 194 PHE A N 1
ATOM 1517 C CA . PHE A 1 194 ? 8.236 12.204 12.490 1.00 82.12 194 PHE A CA 1
ATOM 1518 C C . PHE A 1 194 ? 9.041 13.491 12.660 1.00 82.12 194 PHE A C 1
ATOM 1520 O O . PHE A 1 194 ? 8.664 14.335 13.474 1.00 82.12 194 PHE A O 1
ATOM 1527 N N . GLU A 1 195 ? 10.120 13.645 11.897 1.00 78.12 195 GLU A N 1
ATOM 1528 C CA . GLU A 1 195 ? 10.845 14.914 11.830 1.00 78.12 195 GLU A CA 1
ATOM 1529 C C . GLU A 1 195 ? 9.996 15.993 11.136 1.00 78.12 195 GLU A C 1
ATOM 1531 O O . GLU A 1 195 ? 9.076 15.695 10.366 1.00 78.12 195 GLU A O 1
ATOM 1536 N N . ASP A 1 196 ? 10.313 17.265 11.385 1.00 74.62 196 ASP A N 1
ATOM 1537 C CA . ASP A 1 196 ? 9.609 18.387 10.767 1.00 74.62 196 ASP A CA 1
ATOM 1538 C C . ASP A 1 196 ? 9.662 18.289 9.232 1.00 74.62 196 ASP A C 1
ATOM 1540 O O . ASP A 1 196 ? 10.732 18.251 8.624 1.00 74.62 196 ASP A O 1
ATOM 1544 N N . ASN A 1 197 ? 8.486 18.295 8.594 1.00 74.50 197 ASN A N 1
ATOM 1545 C CA . ASN A 1 197 ? 8.277 18.109 7.147 1.00 74.50 197 ASN A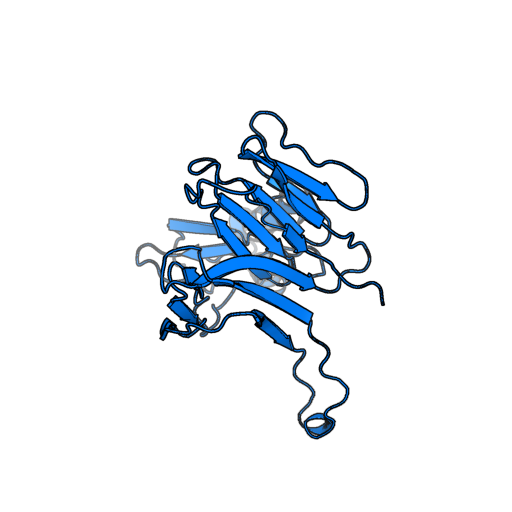 CA 1
ATOM 1546 C C . ASN A 1 197 ? 8.564 16.697 6.600 1.00 74.50 197 ASN A C 1
ATOM 1548 O O . ASN A 1 197 ? 8.393 16.473 5.400 1.00 74.50 197 ASN A O 1
ATOM 1552 N N . ILE A 1 198 ? 8.949 15.733 7.442 1.00 78.75 198 ILE A N 1
ATOM 1553 C CA . ILE A 1 198 ? 9.085 14.330 7.041 1.00 78.75 198 ILE A CA 1
ATOM 1554 C C . ILE A 1 198 ? 7.824 13.576 7.446 1.00 78.75 198 ILE A C 1
ATOM 1556 O O . ILE A 1 198 ? 7.538 13.361 8.618 1.00 78.75 198 ILE A O 1
ATOM 1560 N N . HIS A 1 199 ? 7.063 13.135 6.450 1.00 84.31 199 HIS A N 1
ATOM 1561 C CA . HIS A 1 199 ? 5.803 12.421 6.655 1.00 84.31 199 HIS A CA 1
ATOM 1562 C C . HIS A 1 199 ? 5.921 10.906 6.470 1.00 84.31 199 HIS A C 1
ATOM 1564 O O . HIS A 1 199 ? 4.914 10.210 6.539 1.00 84.31 199 HIS A O 1
ATOM 1570 N N . MET A 1 200 ? 7.128 10.385 6.236 1.00 85.62 200 MET A N 1
ATOM 1571 C CA . MET A 1 200 ? 7.369 8.966 5.977 1.00 85.62 200 MET A CA 1
ATOM 1572 C C . MET A 1 200 ? 8.539 8.434 6.801 1.00 85.62 200 MET A C 1
ATOM 1574 O O . MET A 1 200 ? 9.604 9.042 6.841 1.00 85.62 200 MET A O 1
ATOM 1578 N N . LEU A 1 201 ? 8.342 7.267 7.407 1.00 86.19 201 LEU A N 1
ATOM 1579 C CA . LEU A 1 201 ? 9.376 6.468 8.055 1.00 86.19 201 LEU A CA 1
ATOM 1580 C C . LEU A 1 201 ? 9.576 5.184 7.252 1.00 86.19 201 LEU A C 1
ATOM 1582 O O . LEU A 1 201 ? 8.607 4.490 6.931 1.00 86.19 201 LEU A O 1
ATOM 1586 N N . PHE A 1 202 ? 10.830 4.866 6.943 1.00 83.31 202 PHE A N 1
ATOM 1587 C CA . PHE A 1 202 ? 11.195 3.696 6.152 1.00 83.31 202 PHE A CA 1
ATOM 1588 C C . PHE A 1 202 ? 11.849 2.635 7.025 1.00 83.31 202 PHE A C 1
ATOM 1590 O O . PHE A 1 202 ? 12.853 2.896 7.685 1.00 83.31 202 PHE A O 1
ATOM 1597 N N . PHE A 1 203 ? 11.315 1.422 6.949 1.00 81.62 203 PHE A N 1
ATOM 1598 C CA . PHE A 1 203 ? 11.895 0.221 7.529 1.00 81.62 203 PHE A CA 1
ATOM 1599 C C . PHE A 1 203 ? 12.098 -0.831 6.425 1.00 81.62 203 PHE A C 1
ATOM 1601 O O . PHE A 1 203 ? 11.454 -0.742 5.372 1.00 81.62 203 PHE A O 1
ATOM 1608 N N . PRO A 1 204 ? 12.994 -1.813 6.621 1.00 75.00 204 PRO A N 1
ATOM 1609 C CA . PRO A 1 204 ? 13.193 -2.903 5.662 1.00 75.00 204 PRO A CA 1
ATOM 1610 C C . PRO A 1 204 ? 11.893 -3.644 5.304 1.00 75.00 204 PRO A C 1
ATOM 1612 O O . PRO A 1 204 ? 11.667 -3.992 4.149 1.00 75.00 204 PRO A O 1
ATOM 1615 N N . GLU A 1 205 ? 11.018 -3.843 6.289 1.00 75.81 205 GLU A N 1
ATOM 1616 C CA . GLU A 1 205 ? 9.780 -4.615 6.186 1.00 75.81 205 GLU A CA 1
ATOM 1617 C C . GLU A 1 205 ? 8.557 -3.790 5.753 1.00 75.81 205 GLU A C 1
ATOM 1619 O O . GLU A 1 205 ? 7.609 -4.331 5.174 1.00 75.81 205 GLU A O 1
ATOM 1624 N N . MET A 1 206 ? 8.546 -2.483 6.039 1.00 83.06 206 MET A N 1
ATOM 1625 C CA . MET A 1 206 ? 7.394 -1.619 5.776 1.00 83.06 206 MET A CA 1
ATOM 1626 C C . MET A 1 206 ? 7.737 -0.129 5.746 1.00 83.06 206 MET A C 1
ATOM 1628 O O . MET A 1 206 ? 8.773 0.318 6.225 1.00 83.06 206 MET A O 1
ATOM 1632 N N . THR A 1 207 ? 6.812 0.664 5.220 1.00 84.31 207 THR A N 1
ATOM 1633 C CA . THR A 1 207 ? 6.815 2.127 5.306 1.00 84.31 207 THR A CA 1
ATOM 1634 C C . THR A 1 207 ? 5.617 2.589 6.127 1.00 84.31 207 THR A C 1
ATOM 1636 O O . THR A 1 207 ? 4.508 2.079 5.948 1.00 84.31 207 THR A O 1
ATOM 1639 N N . ILE A 1 208 ? 5.839 3.562 7.009 1.00 87.50 208 ILE A N 1
ATOM 1640 C CA . ILE A 1 208 ? 4.784 4.252 7.757 1.00 87.50 208 ILE A CA 1
ATOM 1641 C C . ILE A 1 208 ? 4.696 5.675 7.223 1.00 87.50 208 ILE A C 1
ATOM 1643 O O . ILE A 1 208 ? 5.669 6.419 7.286 1.00 87.50 208 ILE A O 1
ATOM 1647 N N . GLU A 1 209 ? 3.531 6.063 6.725 1.00 87.88 209 GLU A N 1
ATOM 1648 C CA . GLU A 1 209 ? 3.261 7.401 6.209 1.00 87.88 209 GLU A CA 1
ATOM 1649 C C . GLU A 1 209 ? 2.184 8.077 7.068 1.00 87.88 209 GLU A C 1
ATOM 1651 O O . GLU A 1 209 ? 1.136 7.496 7.353 1.00 87.88 209 GLU A O 1
ATOM 1656 N N . ARG A 1 210 ? 2.428 9.318 7.487 1.00 87.38 210 ARG A N 1
ATOM 1657 C CA . ARG A 1 210 ? 1.399 10.196 8.045 1.00 87.38 210 ARG A CA 1
ATOM 1658 C C . ARG A 1 210 ? 0.826 11.027 6.914 1.00 87.38 210 ARG A C 1
ATOM 1660 O O . ARG A 1 210 ? 1.568 11.732 6.239 1.00 87.38 210 ARG A O 1
ATOM 1667 N N . ASN A 1 211 ? -0.488 10.993 6.729 1.00 82.88 211 ASN A N 1
ATOM 1668 C CA . ASN A 1 211 ? -1.100 11.785 5.673 1.00 82.88 211 ASN A CA 1
ATOM 1669 C C . ASN A 1 211 ? -0.879 13.295 5.955 1.00 82.88 211 ASN A C 1
ATOM 1671 O O . ASN A 1 211 ? -1.223 13.768 7.043 1.00 82.88 211 ASN A O 1
ATOM 1675 N N . PRO A 1 212 ? -0.298 14.059 5.006 1.00 79.31 212 PRO A N 1
ATOM 1676 C CA . PRO A 1 212 ? 0.033 15.471 5.215 1.00 79.31 212 PRO A CA 1
ATOM 1677 C C . PRO A 1 212 ? -1.206 16.378 5.250 1.00 79.31 212 PRO A C 1
ATOM 1679 O O . PRO A 1 212 ? -1.152 17.477 5.795 1.00 79.31 212 PRO A O 1
ATOM 1682 N N . ILE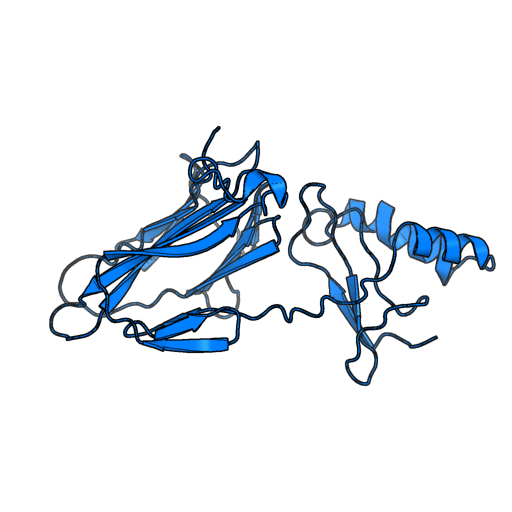 A 1 213 ? -2.322 15.921 4.675 1.00 81.75 213 ILE A N 1
ATOM 1683 C CA . ILE A 1 213 ? -3.598 16.644 4.620 1.00 81.75 213 ILE A CA 1
ATOM 1684 C C . ILE A 1 213 ? -4.471 16.278 5.828 1.00 81.75 213 ILE A C 1
ATOM 1686 O O . ILE A 1 213 ? -5.101 17.149 6.425 1.00 81.75 213 ILE A O 1
ATOM 1690 N N . ASP A 1 214 ? -4.503 14.995 6.201 1.00 81.12 214 ASP A N 1
ATOM 1691 C CA . ASP A 1 214 ? -5.268 14.476 7.339 1.00 81.12 214 ASP A CA 1
ATOM 1692 C C . ASP A 1 214 ? -4.330 13.873 8.387 1.00 81.12 214 ASP A C 1
ATOM 1694 O O . ASP A 1 214 ? -3.981 12.695 8.345 1.00 81.12 214 ASP A O 1
ATOM 1698 N N . SER A 1 215 ? -3.952 14.683 9.372 1.00 77.31 215 SER A N 1
ATOM 1699 C CA . SER A 1 215 ? -2.977 14.314 10.402 1.00 77.31 215 SER A CA 1
ATOM 1700 C C . SER A 1 215 ? -3.425 13.172 11.330 1.00 77.31 215 SER A C 1
ATOM 1702 O O . SER A 1 215 ? -2.590 12.657 12.088 1.00 77.31 215 SER A O 1
ATOM 1704 N N . ASN A 1 216 ? -4.703 12.774 11.243 1.00 76.31 216 ASN A N 1
ATOM 1705 C CA . ASN A 1 216 ? -5.319 11.637 11.929 1.00 76.31 216 ASN A CA 1
ATOM 1706 C C . ASN A 1 216 ? -5.290 10.344 11.102 1.00 76.31 216 ASN A C 1
ATOM 1708 O O . ASN A 1 216 ? -5.731 9.301 11.586 1.00 76.31 216 ASN A O 1
ATOM 1712 N N . THR A 1 217 ? -4.803 10.393 9.863 1.00 84.44 217 THR A N 1
ATOM 1713 C CA . THR A 1 217 ? -4.672 9.227 8.994 1.00 84.44 217 THR A CA 1
ATOM 1714 C C . THR A 1 217 ? -3.215 8.766 8.945 1.00 84.44 217 THR A C 1
ATOM 1716 O O . THR A 1 217 ? -2.312 9.528 8.593 1.00 84.44 217 THR A O 1
ATOM 1719 N N . ILE A 1 218 ? -2.999 7.491 9.268 1.00 86.69 218 ILE A N 1
ATOM 1720 C CA . ILE A 1 218 ? -1.724 6.787 9.107 1.00 86.69 218 ILE A CA 1
ATOM 1721 C C . ILE A 1 218 ? -1.894 5.724 8.029 1.00 86.69 218 ILE A C 1
ATOM 1723 O O . ILE A 1 218 ? -2.904 5.024 7.985 1.00 86.69 218 ILE A O 1
ATOM 1727 N N . ILE A 1 219 ? -0.895 5.591 7.171 1.00 87.38 219 ILE A N 1
ATOM 1728 C CA . ILE A 1 219 ? -0.841 4.596 6.111 1.00 87.38 219 ILE A CA 1
ATOM 1729 C C . ILE A 1 219 ? 0.338 3.671 6.408 1.00 87.38 219 ILE A C 1
ATOM 1731 O O . ILE A 1 219 ? 1.474 4.114 6.560 1.00 87.38 219 ILE A O 1
ATOM 1735 N N . LEU A 1 220 ? 0.056 2.378 6.500 1.00 87.50 220 LEU A N 1
ATOM 1736 C CA . LEU A 1 220 ? 1.039 1.319 6.689 1.00 87.50 220 LEU A CA 1
ATOM 1737 C C . LEU A 1 220 ? 1.166 0.564 5.371 1.00 87.50 220 LEU A C 1
ATOM 1739 O O . LEU A 1 220 ? 0.165 0.072 4.858 1.00 87.50 220 LEU A O 1
ATOM 1743 N N . SER A 1 221 ? 2.368 0.491 4.806 1.00 85.50 221 SER A N 1
ATOM 1744 C CA . SER A 1 221 ? 2.618 -0.217 3.544 1.00 85.50 221 SER A CA 1
ATOM 1745 C C . SER A 1 221 ? 3.718 -1.250 3.722 1.00 85.50 221 SER A C 1
ATOM 1747 O O . SER A 1 221 ? 4.874 -0.891 3.935 1.00 85.50 221 SER A O 1
ATOM 1749 N N . TRP A 1 222 ? 3.368 -2.527 3.617 1.00 83.25 222 TRP A N 1
ATOM 1750 C CA . TRP A 1 222 ? 4.313 -3.638 3.666 1.00 83.25 222 TRP A CA 1
ATOM 1751 C C . TRP A 1 222 ? 4.941 -3.868 2.289 1.00 83.25 222 TRP A C 1
ATOM 1753 O O . TRP A 1 222 ? 4.307 -3.661 1.253 1.00 83.25 222 TRP A O 1
ATOM 1763 N N . THR A 1 223 ? 6.183 -4.350 2.258 1.00 76.44 223 THR A N 1
ATOM 1764 C CA . THR A 1 223 ? 6.896 -4.671 1.002 1.00 76.44 223 THR A CA 1
ATOM 1765 C C . THR A 1 223 ? 6.229 -5.798 0.206 1.00 76.44 223 THR A C 1
ATOM 1767 O O . THR A 1 223 ? 6.326 -5.876 -1.011 1.00 76.44 223 THR A O 1
ATOM 1770 N N . ILE A 1 224 ? 5.416 -6.629 0.848 1.00 73.94 224 ILE A N 1
ATOM 1771 C CA . ILE A 1 224 ? 4.609 -7.638 0.150 1.00 73.94 224 ILE A CA 1
ATOM 1772 C C . ILE A 1 224 ? 3.446 -7.049 -0.682 1.00 73.94 224 ILE A C 1
ATOM 1774 O O . ILE A 1 224 ? 2.664 -7.805 -1.251 1.00 73.94 224 ILE A O 1
ATOM 1778 N N . GLY A 1 225 ? 3.311 -5.718 -0.756 1.00 74.62 225 GLY A N 1
ATOM 1779 C CA . GLY A 1 225 ? 2.302 -5.030 -1.571 1.00 74.62 225 GLY A CA 1
ATOM 1780 C C . GLY A 1 225 ? 0.963 -4.800 -0.869 1.00 74.62 225 GLY A C 1
ATOM 1781 O O . GLY A 1 225 ? -0.002 -4.394 -1.511 1.00 74.62 225 GLY A O 1
ATOM 1782 N N . VAL A 1 226 ? 0.893 -5.045 0.441 1.00 81.25 226 VAL A N 1
ATOM 1783 C CA . VAL A 1 226 ? -0.286 -4.734 1.256 1.00 81.25 226 VAL A CA 1
ATOM 1784 C C . VAL A 1 226 ? -0.173 -3.310 1.779 1.00 81.25 226 VAL A C 1
ATOM 1786 O O . VAL A 1 226 ? 0.845 -2.944 2.366 1.00 81.25 226 VAL A O 1
ATOM 1789 N N . THR A 1 227 ? -1.238 -2.527 1.627 1.00 85.81 227 THR A N 1
ATOM 1790 C CA . THR A 1 227 ? -1.354 -1.191 2.218 1.00 85.81 227 THR A CA 1
ATOM 1791 C C . THR A 1 227 ? -2.622 -1.107 3.055 1.00 85.81 227 THR A C 1
ATOM 1793 O O . THR A 1 227 ? -3.709 -1.433 2.585 1.00 85.81 227 THR A O 1
ATOM 1796 N N . VAL A 1 228 ? -2.489 -0.644 4.296 1.00 87.50 228 VAL A N 1
ATOM 1797 C CA . VAL A 1 228 ? -3.601 -0.417 5.221 1.00 87.50 228 VAL A CA 1
ATOM 1798 C C . VAL A 1 228 ? -3.615 1.048 5.621 1.00 87.50 228 VAL A C 1
ATOM 1800 O O . VAL A 1 228 ? -2.648 1.567 6.178 1.00 87.50 228 VAL A O 1
ATOM 1803 N N . GLN A 1 229 ? -4.737 1.711 5.359 1.00 88.19 229 GLN A N 1
ATOM 1804 C CA . GLN A 1 229 ? -4.994 3.067 5.816 1.00 88.19 229 GLN A CA 1
ATOM 1805 C C . GLN A 1 229 ? -5.838 3.022 7.089 1.00 88.19 229 GLN A C 1
ATOM 1807 O O . GLN A 1 229 ? -6.944 2.485 7.098 1.00 88.19 229 GLN A O 1
ATOM 1812 N N . ILE A 1 230 ? -5.328 3.621 8.161 1.00 86.00 230 ILE A N 1
ATOM 1813 C CA . ILE A 1 230 ? -6.007 3.724 9.449 1.00 86.00 230 ILE A CA 1
ATOM 1814 C C . ILE A 1 230 ? -6.317 5.192 9.695 1.00 86.00 230 ILE A C 1
ATOM 1816 O O . ILE A 1 230 ? -5.411 6.014 9.834 1.00 86.00 230 ILE A O 1
ATOM 1820 N N . LYS A 1 231 ? -7.607 5.515 9.778 1.00 83.81 231 LYS A N 1
ATOM 1821 C CA . LYS A 1 231 ? -8.078 6.841 10.168 1.00 83.81 231 LYS A CA 1
ATOM 1822 C C . LYS A 1 231 ? -8.524 6.827 11.620 1.00 83.81 231 LYS A C 1
ATOM 1824 O O . LYS A 1 231 ? -9.415 6.070 11.999 1.00 83.81 231 LYS A O 1
ATOM 1829 N N . LEU A 1 232 ? -7.923 7.689 12.424 1.00 75.44 232 LEU A N 1
ATOM 1830 C CA . LEU A 1 232 ? -8.296 7.864 13.818 1.00 75.44 232 LEU A CA 1
ATOM 1831 C C . LEU A 1 232 ? -9.565 8.703 13.912 1.00 75.44 232 LEU A C 1
ATOM 1833 O O . LEU A 1 232 ? -9.667 9.780 13.322 1.00 75.44 232 LEU A O 1
ATOM 1837 N N . VAL A 1 233 ? -10.523 8.206 14.688 1.00 70.81 233 VAL A N 1
ATOM 1838 C CA . VAL A 1 233 ? -11.777 8.899 14.973 1.00 70.81 233 VAL A CA 1
ATOM 1839 C C . VAL A 1 233 ? -11.900 9.055 16.481 1.00 70.81 233 VAL A C 1
ATOM 1841 O O . VAL A 1 233 ? -11.877 8.075 17.224 1.00 70.81 233 VAL A O 1
ATOM 1844 N N . LEU A 1 234 ? -12.016 10.302 16.935 1.00 64.81 234 LEU A N 1
ATOM 1845 C CA . LEU A 1 234 ? -12.260 10.621 18.336 1.00 64.81 234 LEU A CA 1
ATOM 1846 C C . LEU A 1 234 ? -13.756 10.477 18.622 1.00 64.81 234 LEU A C 1
ATOM 1848 O O . LEU A 1 234 ? -14.579 11.208 18.072 1.00 64.81 234 LEU A O 1
ATOM 1852 N N . THR A 1 235 ? -14.113 9.537 19.494 1.00 56.12 235 THR A N 1
ATOM 1853 C CA . THR A 1 235 ? -15.474 9.417 20.027 1.00 56.12 235 THR A CA 1
ATOM 1854 C C . THR A 1 235 ? -15.541 10.117 21.378 1.00 56.12 235 THR A C 1
ATOM 1856 O O . THR A 1 235 ? -14.817 9.745 22.303 1.00 56.12 235 THR A O 1
ATOM 1859 N N . ILE A 1 236 ? -16.419 11.109 21.516 1.00 50.03 236 ILE A N 1
ATOM 1860 C CA . ILE A 1 236 ? -16.663 11.803 22.786 1.00 50.03 236 ILE A CA 1
ATOM 1861 C C . ILE A 1 236 ? -17.466 10.853 23.691 1.00 50.03 236 ILE A C 1
ATOM 1863 O O . ILE A 1 236 ? -18.693 10.864 23.669 1.00 50.03 236 ILE A O 1
ATOM 1867 N N . SER A 1 237 ? -16.785 9.996 24.457 1.00 43.28 237 SER A N 1
ATOM 1868 C CA . SER A 1 237 ? -17.395 9.263 25.575 1.00 43.28 237 SER A CA 1
ATOM 1869 C C . SER A 1 237 ? -16.967 9.909 26.900 1.00 43.28 237 SER A C 1
ATOM 1871 O O . SER A 1 237 ? -15.779 10.200 27.063 1.00 43.28 237 SER A O 1
ATOM 1873 N N . PRO A 1 238 ? -17.878 10.136 27.870 1.00 39.19 238 PRO A N 1
ATOM 1874 C CA . PRO A 1 238 ? -17.547 10.788 29.138 1.00 39.19 238 PRO A CA 1
ATOM 1875 C C . PRO A 1 238 ? -16.640 9.952 30.050 1.00 39.19 238 PRO A C 1
ATOM 1877 O O . PRO A 1 238 ? -16.176 10.461 31.071 1.00 39.19 238 PRO A O 1
ATOM 1880 N N . SER A 1 239 ? -16.394 8.676 29.732 1.00 38.19 239 SER A N 1
ATOM 1881 C CA . SER A 1 239 ? -15.596 7.802 30.581 1.00 38.19 239 SER A CA 1
ATOM 1882 C C . SER A 1 239 ? -14.575 6.983 29.783 1.00 38.19 239 SER A C 1
ATOM 1884 O O . SER A 1 239 ? -14.898 6.202 28.897 1.00 38.19 239 SER A O 1
ATOM 1886 N N . THR A 1 240 ? -13.311 7.163 30.168 1.00 35.94 240 THR A N 1
ATOM 1887 C CA . THR A 1 240 ? -12.137 6.327 29.867 1.00 35.94 240 THR A CA 1
ATOM 1888 C C . THR A 1 240 ? -11.504 6.414 28.466 1.00 35.94 240 THR A C 1
ATOM 1890 O O . THR A 1 240 ? -12.034 5.981 27.453 1.00 35.94 240 THR A O 1
ATOM 1893 N N . ALA A 1 241 ? -10.284 6.966 28.483 1.00 35.03 241 ALA A N 1
ATOM 1894 C CA . ALA A 1 241 ? -9.205 6.926 27.495 1.00 35.03 241 ALA A CA 1
ATOM 1895 C C . ALA A 1 241 ? -9.411 6.021 26.260 1.00 35.03 241 ALA A C 1
ATOM 1897 O O . ALA A 1 241 ? -9.404 4.790 26.352 1.00 35.03 241 ALA A O 1
ATOM 1898 N N . LEU A 1 242 ? -9.445 6.663 25.090 1.00 36.91 242 LEU A N 1
ATOM 1899 C CA . LEU A 1 242 ? -9.226 6.032 23.792 1.00 36.91 242 LEU A CA 1
ATOM 1900 C C . LEU A 1 242 ? -7.797 5.473 23.753 1.00 36.91 242 LEU A C 1
ATOM 1902 O O . LEU A 1 242 ? -6.831 6.207 23.579 1.00 36.91 242 LEU A O 1
ATOM 1906 N N . VAL A 1 243 ? -7.666 4.166 23.952 1.00 32.75 243 VAL A N 1
ATOM 1907 C CA . VAL A 1 243 ? -6.448 3.420 23.635 1.00 32.75 243 VAL A CA 1
ATOM 1908 C C . VAL A 1 243 ? -6.779 2.586 22.407 1.00 32.75 243 VAL A C 1
ATOM 1910 O O . VAL A 1 243 ? -7.385 1.521 22.525 1.00 32.75 243 VAL A O 1
ATOM 1913 N N . LEU A 1 244 ? -6.444 3.110 21.228 1.00 37.56 244 LEU A N 1
ATOM 1914 C CA . LEU A 1 244 ? -6.305 2.288 20.032 1.00 37.56 244 LEU A CA 1
ATOM 1915 C C . LEU A 1 244 ? -4.921 1.645 20.133 1.00 37.56 244 LEU A C 1
ATOM 1917 O O . LEU A 1 244 ? -3.926 2.361 20.079 1.00 37.56 244 LEU A O 1
ATOM 1921 N N . ASN A 1 245 ? -4.854 0.334 20.350 1.00 32.72 245 ASN A N 1
ATOM 1922 C CA . ASN A 1 245 ? -3.607 -0.413 20.210 1.00 32.72 245 ASN A CA 1
ATOM 1923 C C . ASN A 1 245 ? -3.562 -0.908 18.769 1.00 32.72 245 ASN A C 1
ATOM 1925 O O . ASN A 1 245 ? -4.216 -1.894 18.429 1.00 32.72 245 ASN A O 1
ATOM 1929 N N . VAL A 1 246 ? -2.842 -0.190 17.915 1.00 41.09 246 VAL A N 1
ATOM 1930 C CA . VAL A 1 246 ? -2.422 -0.732 16.628 1.00 41.09 246 VAL A CA 1
ATOM 1931 C C . VAL A 1 246 ? -1.122 -1.473 16.899 1.00 41.09 246 VAL A C 1
ATOM 1933 O O . VAL A 1 246 ? -0.122 -0.843 17.229 1.00 41.09 246 VAL A O 1
ATOM 1936 N N . ALA A 1 247 ? -1.139 -2.798 16.844 1.00 30.23 247 ALA A N 1
ATOM 1937 C CA . ALA A 1 247 ? 0.049 -3.619 17.050 1.00 30.23 247 ALA A CA 1
ATOM 1938 C C . ALA A 1 247 ? 0.391 -4.322 15.735 1.00 30.23 247 ALA A C 1
ATOM 1940 O O . ALA A 1 247 ? -0.179 -5.356 15.407 1.00 30.23 247 ALA A O 1
ATOM 1941 N N . ALA A 1 248 ? 1.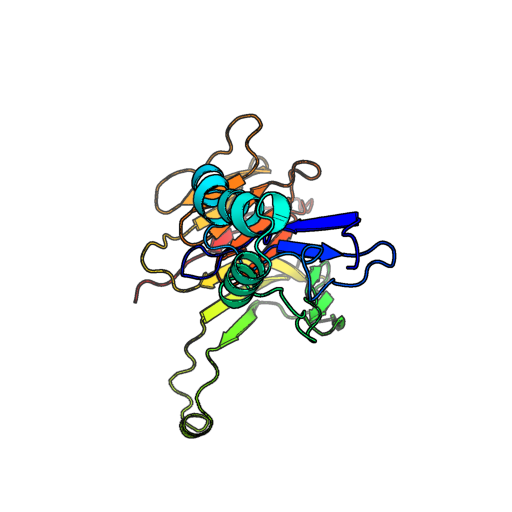313 -3.765 14.957 1.00 35.56 248 ALA A N 1
ATOM 1942 C CA . ALA A 1 248 ? 1.919 -4.496 13.857 1.00 35.56 248 ALA A CA 1
ATOM 1943 C C . ALA A 1 248 ? 3.030 -5.374 14.451 1.00 35.56 248 ALA A C 1
ATOM 1945 O O . ALA A 1 248 ? 4.115 -4.895 14.764 1.00 35.56 248 ALA A O 1
ATOM 1946 N N . SER A 1 249 ? 2.737 -6.649 14.690 1.00 28.09 249 SER A N 1
ATOM 1947 C CA . SER A 1 249 ? 3.709 -7.621 15.186 1.00 28.09 249 SER A CA 1
ATOM 1948 C C . SER A 1 249 ? 4.029 -8.596 14.070 1.00 28.09 249 SER A C 1
ATOM 1950 O O . SER A 1 249 ? 3.181 -9.388 13.663 1.00 28.09 249 SER A O 1
ATOM 1952 N N . VAL A 1 250 ? 5.262 -8.568 13.585 1.00 32.31 250 VAL A N 1
ATOM 1953 C CA . VAL A 1 250 ? 5.768 -9.622 12.714 1.00 32.31 250 VAL A CA 1
ATOM 1954 C C . VAL A 1 250 ? 6.379 -10.712 13.591 1.00 32.31 250 VAL A C 1
ATOM 1956 O O . VAL A 1 250 ? 7.213 -10.409 14.439 1.00 32.31 250 VAL A O 1
ATOM 1959 N N . ALA A 1 251 ? 5.928 -11.958 13.431 1.00 25.61 251 ALA A N 1
ATOM 1960 C CA . ALA A 1 251 ? 6.438 -13.088 14.200 1.00 25.61 251 ALA A CA 1
ATOM 1961 C C . ALA A 1 251 ? 7.901 -13.364 13.843 1.00 25.61 251 ALA A C 1
ATOM 1963 O O . ALA A 1 251 ? 8.252 -13.454 12.666 1.00 25.61 251 ALA A O 1
ATOM 1964 N N . GLU A 1 252 ? 8.719 -13.564 14.873 1.00 25.84 252 GLU A N 1
ATOM 1965 C CA . GLU A 1 252 ? 9.955 -14.330 14.756 1.00 25.84 252 GLU A CA 1
ATOM 1966 C C . GLU A 1 252 ? 9.586 -15.799 14.493 1.00 25.84 252 GLU A C 1
ATOM 1968 O O . GLU A 1 252 ? 8.681 -16.340 15.136 1.00 25.84 252 GLU A O 1
ATOM 1973 N N . THR A 1 253 ? 10.253 -16.422 13.520 1.00 31.25 253 THR A N 1
ATOM 1974 C CA . THR A 1 253 ? 10.235 -17.882 13.326 1.00 31.25 253 THR A CA 1
ATOM 1975 C C . THR A 1 253 ? 10.973 -18.594 14.444 1.00 31.25 253 THR A C 1
ATOM 1977 O O . THR A 1 253 ? 12.103 -18.139 14.739 1.00 31.25 253 THR A O 1
#

pLDDT: mean 77.21, std 16.1, range [25.61, 94.62]

Radius of gyration: 21.68 Å; chains: 1; bounding box: 48×50×63 Å

Foldseek 3Di:
DAAFPDKDKAPFAALQQKIWIWTAGPVRDTDFDDLRGIWTFNHRCPPPVVCSCPRPVVQSCVQHPVDPDPVSNVVSCVVTPGDPDDPQDQQDWDFDWLTWIQDSVRDIDHDNDAAKDWPDWAFDPPDPVCVPDPPDRPTQKTKMWGWDDDPPDSGIDTQEIEMAHDDPPAFKKKWWQDQVRDIWIDTHPRTDDADVVRQWDDDSFWIWGQDPVQNQWIWIAGNNGDIDIDGDDDDPDVDDDRIHIYIYHYDDD

Sequence (253 aa):
ESSAVECYLSKSSNIYGAGAECCYDFEGQLITRGTGSGTDDRYRPIALAVQHFFDDTLPYLQCCMFSNDTENCQLYMHYRPPRRGSNTMGESGGTWGDPHFITLDGTSYTFNGYGEYTYLAISNDPRPSEMFQPSIQSHVFESQIRTMPLESTNVTVTKGFAAQSSHPESQPISITVSRRENLVMRRGNEVLEFEDNIHMLFFPEMTIERNPIDSNTIILSWTIGVTVQIKLVLTISPSTALVLNVAASVAET

InterPro domains:
  IPR001846 von Willebrand factor, type D domain [PF00094] (95-141)
  IPR001846 von Willebrand factor, type D domain [PS51233] (91-253)
  IPR005533 AMOP domain [PF03782] (2-76)
  IPR005533 AMOP domain [PS50856] (1-80)
  IPR051495 Epithelial Barrier and Cell Signaling Protein [PTHR13802] (8-231)